Protein AF-A0A7S1A946-F1 (afdb_monomer_lite)

pLDDT: mean 77.9, std 18.44, range [38.31, 98.38]

Sequence (250 aa):
MAAFKDDDAMAWCKDDGEEKKKWDDEQMVKGEVVTRRHRTLTKEESQKVKDEFVSVEWDEVFPKKPKERLRWLDKALRAAKDGRVKVRPVFDIIAHRKFLDGLKGSTASDILNLIRGNLELFTARQQKQLTSDNFELYRKYAPINVLDSDEDEASAPPLPPPPKVIIEPKGPKKRRVDGENRNDVDSGDSDEDMESKRARLLAKGVERRIDPTDGQAYTLEEFIKEYGGNEQSIPTEWERAQHTAFIFKT

Structure (mmCIF, N/CA/C/O backbone):
data_AF-A0A7S1A946-F1
#
_entry.id   AF-A0A7S1A946-F1
#
loop_
_atom_site.group_PDB
_atom_site.id
_atom_site.type_symbol
_atom_site.label_atom_id
_atom_site.label_alt_id
_atom_site.label_comp_id
_atom_site.label_asym_id
_atom_site.label_entity_id
_atom_site.label_seq_id
_atom_site.pdbx_PDB_ins_code
_atom_site.Cartn_x
_atom_site.Cartn_y
_atom_site.Cartn_z
_atom_site.occupancy
_atom_site.B_iso_or_equiv
_atom_site.auth_seq_id
_atom_site.auth_comp_id
_atom_site.auth_asym_id
_atom_site.auth_atom_id
_atom_site.pdbx_PDB_model_num
ATOM 1 N N . MET A 1 1 ? 6.756 -21.506 51.219 1.00 49.62 1 MET A N 1
ATOM 2 C CA . MET A 1 1 ? 5.902 -22.685 50.960 1.00 49.62 1 MET A CA 1
ATOM 3 C C . MET A 1 1 ? 4.512 -22.373 51.484 1.00 49.62 1 MET A C 1
ATOM 5 O O . MET A 1 1 ? 4.281 -22.522 52.673 1.00 49.62 1 MET A O 1
ATOM 9 N N . ALA A 1 2 ? 3.627 -21.857 50.634 1.00 51.56 2 ALA A N 1
ATOM 10 C CA . ALA A 1 2 ? 2.220 -21.661 50.969 1.00 51.56 2 ALA A CA 1
ATOM 11 C C . ALA A 1 2 ? 1.408 -22.417 49.916 1.00 51.56 2 ALA A C 1
ATOM 13 O O . ALA A 1 2 ? 1.525 -22.136 48.725 1.00 51.56 2 ALA A O 1
ATOM 14 N N . ALA A 1 3 ? 0.702 -23.447 50.373 1.00 66.31 3 ALA A N 1
ATOM 15 C CA . ALA A 1 3 ? -0.145 -24.309 49.572 1.00 66.31 3 ALA A CA 1
ATOM 16 C C . ALA A 1 3 ? -1.517 -23.645 49.424 1.00 66.31 3 ALA A C 1
ATOM 18 O O . ALA A 1 3 ? -2.204 -23.453 50.423 1.00 66.31 3 ALA A O 1
ATOM 19 N N . PHE A 1 4 ? -1.896 -23.303 48.193 1.00 60.53 4 PHE A N 1
ATOM 20 C CA . PHE A 1 4 ? -3.275 -22.972 47.848 1.00 60.53 4 PHE A CA 1
ATOM 21 C C . PHE A 1 4 ? -3.909 -24.231 47.257 1.00 60.53 4 PHE A C 1
ATOM 23 O O . PHE A 1 4 ? -3.548 -24.672 46.166 1.00 60.53 4 PHE A O 1
ATOM 30 N N . LYS A 1 5 ? -4.756 -24.854 48.075 1.00 67.69 5 LYS A N 1
ATOM 31 C CA . LYS A 1 5 ? -5.754 -25.849 47.686 1.00 67.69 5 LYS A CA 1
ATOM 32 C C . LYS A 1 5 ? -7.060 -25.118 47.353 1.00 67.69 5 LYS A C 1
ATOM 34 O O . LYS A 1 5 ? -7.147 -23.916 47.587 1.00 67.69 5 LYS A O 1
ATOM 39 N N . ASP A 1 6 ? -8.019 -25.899 46.872 1.00 57.06 6 ASP A N 1
ATOM 40 C CA . ASP A 1 6 ? -9.434 -25.600 46.628 1.00 57.06 6 ASP A CA 1
ATOM 41 C C . ASP A 1 6 ? -9.704 -25.382 45.130 1.00 57.06 6 ASP A C 1
ATOM 43 O O . ASP A 1 6 ? -9.421 -24.331 44.560 1.00 57.06 6 ASP A O 1
ATOM 47 N N . ASP A 1 7 ? -9.984 -26.449 44.372 1.00 59.00 7 ASP A N 1
ATOM 48 C CA . ASP A 1 7 ? -11.203 -27.286 44.415 1.00 59.00 7 ASP A CA 1
ATOM 49 C C . ASP A 1 7 ? -12.467 -26.439 44.259 1.00 59.00 7 ASP A C 1
ATOM 51 O O . ASP A 1 7 ? -13.213 -26.223 45.206 1.00 59.00 7 ASP A O 1
ATOM 55 N N . ASP A 1 8 ? -12.731 -25.990 43.031 1.00 60.75 8 ASP A N 1
ATOM 56 C CA . ASP A 1 8 ? -14.085 -25.607 42.636 1.00 60.75 8 ASP A CA 1
ATOM 57 C C . ASP A 1 8 ? -14.390 -26.180 41.247 1.00 60.75 8 ASP A C 1
ATOM 59 O O . ASP A 1 8 ? -14.401 -25.519 40.205 1.00 60.75 8 ASP A O 1
ATOM 63 N N . ALA A 1 9 ? -14.546 -27.505 41.247 1.00 56.62 9 ALA A N 1
ATOM 64 C CA . ALA A 1 9 ? -15.126 -28.270 40.161 1.00 56.62 9 ALA A CA 1
ATOM 65 C C . ALA A 1 9 ? -16.624 -27.940 40.081 1.00 56.62 9 ALA A C 1
ATOM 67 O O . ALA A 1 9 ? -17.474 -28.677 40.581 1.00 56.62 9 ALA A O 1
ATOM 68 N N . MET A 1 10 ? -16.941 -26.818 39.434 1.00 60.81 10 MET A N 1
ATOM 69 C CA . MET A 1 10 ? -18.300 -26.477 39.025 1.00 60.81 10 MET A CA 1
ATOM 70 C C . MET A 1 10 ? -18.781 -27.474 37.969 1.00 60.81 10 MET A C 1
ATOM 72 O O . MET A 1 10 ? -18.636 -27.293 36.760 1.00 60.81 10 MET A O 1
ATOM 76 N N . ALA A 1 11 ? -19.373 -28.547 38.480 1.00 60.66 11 ALA A N 1
ATOM 77 C CA . ALA A 1 11 ? -20.308 -29.413 37.799 1.00 60.66 11 ALA A CA 1
ATOM 78 C C . ALA A 1 11 ? -21.469 -28.571 37.250 1.00 60.66 11 ALA A C 1
ATOM 80 O O . ALA A 1 11 ? -22.416 -28.260 37.969 1.00 60.66 11 ALA A O 1
ATOM 81 N N . TRP A 1 12 ? -21.398 -28.201 35.975 1.00 56.78 12 TRP A N 1
ATOM 82 C CA . TRP A 1 12 ? -22.539 -27.655 35.254 1.00 56.78 12 TRP A CA 1
ATOM 83 C C . TRP A 1 12 ? -23.059 -28.677 34.251 1.00 56.78 12 TRP A C 1
ATOM 85 O O . TRP A 1 12 ? -22.408 -29.018 33.268 1.00 56.78 12 TRP A O 1
ATOM 95 N N . CYS A 1 13 ? -24.279 -29.111 34.566 1.00 49.53 13 CYS A N 1
ATOM 96 C CA . CYS A 1 13 ? -25.295 -29.620 33.657 1.00 49.53 13 CYS A CA 1
ATOM 97 C C . CYS A 1 13 ? -25.089 -31.043 33.133 1.00 49.53 13 CYS A C 1
ATOM 99 O O . CYS A 1 13 ? -24.748 -31.299 31.980 1.00 49.53 13 CYS A O 1
ATOM 101 N N . LYS A 1 14 ? -25.438 -31.970 34.031 1.00 50.25 14 LYS A N 1
ATOM 102 C CA . LYS A 1 14 ?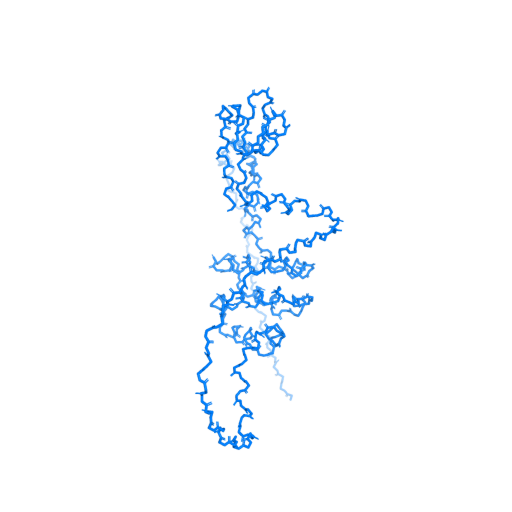 -26.176 -33.186 33.686 1.00 50.25 14 LYS A CA 1
ATOM 103 C C . LYS A 1 14 ? -27.367 -32.827 32.791 1.00 50.25 14 LYS A C 1
ATOM 105 O O . LYS A 1 14 ? -28.195 -32.016 33.181 1.00 50.25 14 LYS A O 1
ATOM 110 N N . ASP A 1 15 ? -27.358 -33.391 31.592 1.00 57.50 15 ASP A N 1
ATOM 111 C CA . ASP A 1 15 ? -28.367 -34.344 31.125 1.00 57.50 15 ASP A CA 1
ATOM 112 C C . ASP A 1 15 ? -29.798 -34.100 31.637 1.00 57.50 15 ASP A C 1
ATOM 114 O O . ASP A 1 15 ? -30.214 -34.677 32.640 1.00 57.50 15 ASP A O 1
ATOM 118 N N . ASP A 1 16 ? -30.538 -33.259 30.914 1.00 47.81 16 ASP A N 1
ATOM 119 C CA . ASP A 1 16 ? -31.987 -33.145 31.027 1.00 47.81 16 ASP A CA 1
ATOM 120 C C . ASP A 1 16 ? -32.618 -33.423 29.658 1.00 47.81 16 ASP A C 1
ATOM 122 O O . ASP A 1 16 ? -32.574 -32.606 28.739 1.00 47.81 16 ASP A O 1
ATOM 126 N N . GLY A 1 17 ? -33.255 -34.588 29.573 1.00 49.00 17 GLY A N 1
ATOM 127 C CA . GLY A 1 17 ? -34.562 -34.697 28.941 1.00 49.00 17 GLY A CA 1
ATOM 128 C C . GLY A 1 17 ? -34.571 -34.901 27.434 1.00 49.00 17 GLY A C 1
ATOM 129 O O . GLY A 1 17 ? -34.706 -33.963 26.651 1.00 49.00 17 GLY A O 1
ATOM 130 N N . GLU A 1 18 ? -34.614 -36.176 27.049 1.00 53.31 18 GLU A N 1
ATOM 131 C CA . GLU A 1 18 ? -35.336 -36.644 25.869 1.00 53.31 18 GLU A CA 1
ATOM 132 C C . GLU A 1 18 ? -36.798 -36.141 25.870 1.00 53.31 18 GLU A C 1
ATOM 134 O O . GLU A 1 18 ? -37.731 -36.879 26.167 1.00 53.31 18 GLU A O 1
ATOM 139 N N . GLU A 1 19 ? -37.039 -34.901 25.457 1.00 52.94 19 GLU A N 1
ATOM 140 C CA . GLU A 1 19 ? -38.313 -34.520 24.851 1.00 52.94 19 GLU A CA 1
ATOM 141 C C . GLU A 1 19 ? -38.131 -34.558 23.339 1.00 52.94 19 GLU A C 1
ATOM 143 O O . GLU A 1 19 ? -37.864 -33.561 22.665 1.00 52.94 19 GLU A O 1
ATOM 148 N N . LYS A 1 20 ? -38.284 -35.773 22.795 1.00 54.62 20 LYS A N 1
ATOM 149 C CA . LYS A 1 20 ? -38.570 -36.014 21.378 1.00 54.62 20 LYS A CA 1
ATOM 150 C C . LYS A 1 20 ? -39.890 -35.321 21.044 1.00 54.62 20 LYS A C 1
ATOM 152 O O . LYS A 1 20 ? -40.960 -35.928 21.044 1.00 54.62 20 LYS A O 1
ATOM 157 N N . LYS A 1 21 ? -39.795 -34.018 20.778 1.00 54.12 21 LYS A N 1
ATOM 158 C CA . LYS A 1 21 ? -40.838 -33.183 20.199 1.00 54.12 21 LYS A CA 1
ATOM 159 C C . LYS A 1 21 ? -41.225 -33.778 18.848 1.00 54.12 21 LYS A C 1
ATOM 161 O O . LYS A 1 21 ? -40.603 -33.531 17.821 1.00 54.12 21 LYS A O 1
ATOM 166 N N . LYS A 1 22 ? -42.286 -34.574 18.897 1.00 50.25 22 LYS A N 1
ATOM 167 C CA . LYS A 1 22 ? -43.159 -34.984 17.802 1.00 50.25 22 LYS A CA 1
ATOM 168 C C . LYS A 1 22 ? -43.857 -33.730 17.256 1.00 50.25 22 LYS A C 1
ATOM 170 O O . LYS A 1 22 ? -45.019 -33.497 17.553 1.00 50.25 22 LYS A O 1
ATOM 175 N N . TRP A 1 23 ? -43.103 -32.862 16.587 1.00 49.09 23 TRP A N 1
ATOM 176 C CA . TRP A 1 23 ? -43.638 -31.705 15.873 1.00 49.09 23 TRP A CA 1
ATOM 177 C C . TRP A 1 23 ? -43.826 -32.126 14.424 1.00 49.09 23 TRP A C 1
ATOM 179 O O . TRP A 1 23 ? -42.893 -32.115 13.631 1.00 49.09 23 TRP A O 1
ATOM 189 N N . ASP A 1 24 ? -45.048 -32.574 14.159 1.00 52.50 24 ASP A N 1
ATOM 190 C CA . ASP A 1 24 ? -45.811 -32.171 12.985 1.00 52.50 24 ASP A CA 1
ATOM 191 C C . ASP A 1 24 ? -45.133 -32.348 11.620 1.00 52.50 24 ASP A C 1
ATOM 193 O O . ASP A 1 24 ? -44.760 -31.395 10.936 1.00 52.50 24 ASP A O 1
ATOM 197 N N . ASP A 1 25 ? -45.176 -33.598 11.156 1.00 53.78 25 ASP A N 1
ATOM 198 C CA . ASP A 1 25 ? -45.193 -33.975 9.734 1.00 53.78 25 ASP A CA 1
ATOM 199 C C . ASP A 1 25 ? -46.365 -33.331 8.939 1.00 53.78 25 ASP A C 1
ATOM 201 O O . ASP A 1 25 ? -46.464 -33.497 7.725 1.00 53.78 25 ASP A O 1
ATOM 205 N N . GLU A 1 26 ? -47.257 -32.558 9.575 1.00 55.00 26 GLU A N 1
ATOM 206 C CA . GLU A 1 26 ? -48.427 -31.923 8.941 1.00 55.00 26 GLU A CA 1
ATOM 207 C C . GLU A 1 26 ? -48.177 -30.515 8.366 1.00 55.00 26 GLU A C 1
ATOM 209 O O . GLU A 1 26 ? -49.039 -29.977 7.671 1.00 55.00 26 GLU A O 1
ATOM 214 N N . GLN A 1 27 ? -46.982 -29.935 8.546 1.00 57.38 27 GLN A N 1
ATOM 215 C CA . GLN A 1 27 ? -46.542 -28.737 7.806 1.00 57.38 27 GLN A CA 1
ATOM 216 C C . GLN A 1 27 ? -45.497 -29.041 6.725 1.00 57.38 27 GLN A C 1
ATOM 218 O O . GLN A 1 27 ? -44.676 -28.194 6.364 1.00 57.38 27 GLN A O 1
ATOM 223 N N . MET A 1 28 ? -45.545 -30.236 6.135 1.00 54.00 28 MET A N 1
ATOM 224 C CA . MET A 1 28 ? -44.775 -30.545 4.934 1.00 54.00 28 MET A CA 1
ATOM 225 C C . MET A 1 28 ? -45.405 -29.830 3.722 1.00 54.00 28 MET A C 1
ATOM 227 O O . MET A 1 28 ? -46.122 -30.415 2.910 1.00 54.00 28 MET A O 1
ATOM 231 N N . VAL A 1 29 ? -45.171 -28.518 3.609 1.00 65.62 29 VAL A N 1
ATOM 232 C CA . VAL A 1 29 ? -45.459 -27.755 2.388 1.00 65.62 29 VAL A CA 1
ATOM 233 C C . VAL A 1 29 ? -44.738 -28.483 1.259 1.00 65.62 29 VAL A C 1
ATOM 235 O O . VAL A 1 29 ? -43.525 -28.671 1.345 1.00 65.62 29 VAL A O 1
ATOM 238 N N . LYS A 1 30 ? -45.470 -28.931 0.226 1.00 62.00 30 LYS A N 1
ATOM 239 C CA . LYS A 1 30 ? -44.883 -29.501 -0.996 1.00 62.00 30 LYS A CA 1
ATOM 240 C C . LYS A 1 30 ? -43.850 -28.507 -1.511 1.00 62.00 30 LYS A C 1
ATOM 242 O O . LYS A 1 30 ? -44.212 -27.508 -2.125 1.00 62.00 30 LYS A O 1
ATOM 247 N N . GLY A 1 31 ? -42.584 -28.759 -1.191 1.00 66.25 31 GLY A N 1
ATOM 248 C CA . GLY A 1 31 ? -41.480 -27.917 -1.598 1.00 66.25 31 GLY A CA 1
ATOM 249 C C . GLY A 1 31 ? -41.428 -27.961 -3.109 1.00 66.25 31 GLY A C 1
ATOM 250 O O . GLY A 1 31 ? -41.004 -28.962 -3.685 1.00 66.25 31 GLY A O 1
ATOM 251 N N . GLU A 1 32 ? -41.906 -26.902 -3.754 1.00 67.38 32 GLU A N 1
ATOM 252 C CA . GLU A 1 32 ? -41.607 -26.674 -5.153 1.00 67.38 32 GLU A CA 1
ATOM 253 C C . GLU A 1 32 ? -40.081 -26.662 -5.234 1.00 67.38 32 GLU A C 1
ATOM 255 O O . GLU A 1 32 ? -39.415 -25.859 -4.573 1.00 67.38 32 GLU A O 1
ATOM 260 N N . VAL A 1 33 ? -39.516 -27.644 -5.940 1.00 65.06 33 VAL A N 1
ATOM 261 C CA . VAL A 1 33 ? -38.076 -27.742 -6.162 1.00 65.06 33 VAL A CA 1
ATOM 262 C C . VAL A 1 33 ? -37.720 -26.584 -7.080 1.00 65.06 33 VAL A C 1
ATOM 264 O O . VAL A 1 33 ? -37.607 -26.728 -8.295 1.00 65.06 33 VAL A O 1
ATOM 267 N N . VAL A 1 34 ? -37.582 -25.395 -6.495 1.00 59.12 34 VAL A N 1
ATOM 268 C CA . VAL A 1 34 ? -36.997 -24.248 -7.162 1.00 59.12 34 VAL A CA 1
ATOM 269 C C . VAL A 1 34 ? -35.541 -24.630 -7.320 1.00 59.12 34 VAL A C 1
ATOM 271 O O . VAL A 1 34 ? -34.735 -24.477 -6.400 1.00 59.12 34 VAL A O 1
ATOM 274 N N . THR A 1 35 ? -35.210 -25.207 -8.478 1.00 62.47 35 THR A N 1
ATOM 275 C CA . THR A 1 35 ? -33.831 -25.366 -8.923 1.00 62.47 35 THR A CA 1
ATOM 276 C C . THR A 1 35 ? -33.188 -24.005 -8.754 1.00 62.47 35 THR A C 1
ATOM 278 O O . THR A 1 35 ? -33.475 -23.082 -9.522 1.00 62.47 35 THR A O 1
ATOM 281 N N . ARG A 1 36 ? -32.382 -23.854 -7.697 1.00 66.69 36 ARG A N 1
ATOM 282 C CA . ARG A 1 36 ? -31.589 -22.657 -7.463 1.00 66.69 36 ARG A CA 1
ATOM 283 C C . ARG A 1 36 ? -30.634 -22.603 -8.637 1.00 66.69 36 ARG A C 1
ATOM 285 O O . ARG A 1 36 ? -29.595 -23.257 -8.618 1.00 66.69 36 ARG A O 1
ATOM 292 N N . ARG A 1 37 ? -31.027 -21.898 -9.700 1.00 71.69 37 ARG A N 1
ATOM 293 C CA . ARG A 1 37 ? -30.124 -21.564 -10.793 1.00 71.69 37 ARG A CA 1
ATOM 294 C C . ARG A 1 37 ? -28.983 -20.833 -10.116 1.00 71.69 37 ARG A C 1
ATOM 296 O O . ARG A 1 37 ? -29.172 -19.729 -9.611 1.00 71.69 37 ARG A O 1
ATOM 303 N N . HIS A 1 38 ? -27.850 -21.515 -9.999 1.00 70.88 38 HIS A N 1
ATOM 304 C CA . HIS A 1 38 ? -26.648 -20.947 -9.431 1.00 70.88 38 HIS A CA 1
ATOM 305 C C . HIS A 1 38 ? -26.341 -19.733 -10.299 1.00 70.88 38 HIS A C 1
ATOM 307 O O . HIS A 1 38 ? -26.020 -19.892 -11.477 1.00 70.88 38 HIS A O 1
ATOM 313 N N . ARG A 1 39 ? -26.568 -18.522 -9.775 1.00 82.50 39 ARG A N 1
ATOM 314 C CA . ARG A 1 39 ? -26.284 -17.301 -10.523 1.00 82.50 39 ARG A CA 1
ATOM 315 C C . ARG A 1 39 ? -24.798 -17.361 -10.836 1.00 82.50 39 ARG A C 1
ATOM 317 O O . ARG A 1 39 ? -23.970 -17.329 -9.928 1.00 82.50 39 ARG A O 1
ATOM 324 N N . THR A 1 40 ? -24.466 -17.537 -12.108 1.00 83.06 40 THR A N 1
ATOM 325 C CA . THR A 1 40 ? -23.096 -17.406 -12.577 1.00 83.06 40 THR A CA 1
ATOM 326 C C . THR A 1 40 ? -22.739 -15.948 -12.372 1.00 83.06 40 THR A C 1
ATOM 328 O O . THR A 1 40 ? -23.207 -15.088 -13.119 1.00 83.06 40 THR A O 1
ATOM 331 N N . LEU A 1 41 ? -21.999 -15.670 -11.298 1.00 82.06 41 LEU A N 1
ATOM 332 C CA . LEU A 1 41 ? -21.397 -14.363 -11.085 1.00 82.06 41 LEU A CA 1
ATOM 333 C C . LEU A 1 41 ? -20.599 -14.037 -12.340 1.00 82.06 41 LEU A C 1
ATOM 335 O O . LEU A 1 41 ? -19.839 -14.876 -12.839 1.00 82.06 41 LEU A O 1
ATOM 339 N N . THR A 1 42 ? -20.802 -12.843 -12.881 1.00 87.88 42 THR A N 1
ATOM 340 C CA . THR A 1 42 ? -20.019 -12.417 -14.037 1.00 87.88 42 THR A CA 1
ATOM 341 C C . THR A 1 42 ? -18.541 -12.355 -13.639 1.00 87.88 42 THR A C 1
ATOM 343 O O . THR A 1 42 ? -18.181 -12.240 -12.459 1.00 87.88 42 THR A O 1
ATOM 346 N N . LYS A 1 43 ? -17.644 -12.466 -14.625 1.00 88.94 43 LYS A N 1
ATOM 347 C CA . LYS A 1 43 ? -16.193 -12.395 -14.387 1.00 88.94 43 LYS A CA 1
ATOM 348 C C . LYS A 1 43 ? -15.810 -11.106 -13.644 1.00 88.94 43 LYS A C 1
ATOM 350 O O . LYS A 1 43 ? -14.942 -11.140 -12.779 1.00 88.94 43 LYS A O 1
ATOM 355 N N . GLU A 1 44 ? -16.508 -10.009 -13.932 1.00 84.94 44 GLU A N 1
ATOM 356 C CA . GLU A 1 44 ? -16.343 -8.705 -13.282 1.00 84.94 44 GLU A CA 1
ATOM 357 C C . GLU A 1 44 ? -16.777 -8.712 -11.814 1.00 84.94 44 GLU A C 1
ATOM 359 O O . GLU A 1 44 ? -16.020 -8.269 -10.953 1.00 84.94 44 GLU A O 1
ATOM 364 N N . GLU A 1 45 ? -17.951 -9.273 -11.499 1.00 82.81 45 GLU A N 1
ATOM 365 C CA . GLU A 1 45 ? -18.418 -9.416 -10.113 1.00 82.81 45 GLU A CA 1
ATOM 366 C C . GLU A 1 45 ? -17.442 -10.279 -9.300 1.00 82.81 45 GLU A C 1
ATOM 368 O O . GLU A 1 45 ? -17.090 -9.940 -8.173 1.00 82.81 45 GLU A O 1
ATOM 373 N N . SER A 1 46 ? -16.932 -11.358 -9.897 1.00 79.69 46 SER A N 1
ATOM 374 C CA . SER A 1 46 ? -15.953 -12.240 -9.251 1.00 79.69 46 SER A CA 1
ATOM 375 C C . SER A 1 46 ? -14.613 -11.542 -9.004 1.00 79.69 46 SER A C 1
ATOM 377 O O . SER A 1 46 ? -13.985 -11.758 -7.968 1.00 79.69 46 SER A O 1
ATOM 379 N N . GLN A 1 47 ? -14.166 -10.700 -9.940 1.00 80.19 47 GLN A N 1
ATOM 380 C CA . GLN A 1 47 ? -12.957 -9.892 -9.783 1.00 80.19 47 GLN A CA 1
ATOM 381 C C . GLN A 1 47 ? -13.137 -8.870 -8.658 1.00 80.19 47 GLN A C 1
ATOM 383 O O . GLN A 1 47 ? -12.270 -8.749 -7.801 1.00 80.19 47 GLN A O 1
ATOM 388 N N . LYS A 1 48 ? -14.300 -8.213 -8.603 1.00 81.56 48 LYS A N 1
ATOM 389 C CA . LYS A 1 48 ? -14.630 -7.241 -7.563 1.00 81.56 48 LYS A CA 1
ATOM 390 C C . LYS A 1 48 ? -14.667 -7.880 -6.177 1.00 81.56 48 LYS A C 1
ATOM 392 O O . LYS A 1 48 ? -14.047 -7.361 -5.262 1.00 81.56 48 LYS A O 1
ATOM 397 N N . VAL A 1 49 ? -15.291 -9.050 -6.028 1.00 78.50 49 VAL A N 1
ATOM 398 C CA . VAL A 1 49 ? -15.282 -9.796 -4.755 1.00 78.50 49 VAL A CA 1
ATOM 399 C C . VAL A 1 49 ? -13.854 -10.166 -4.334 1.00 78.50 49 VAL A 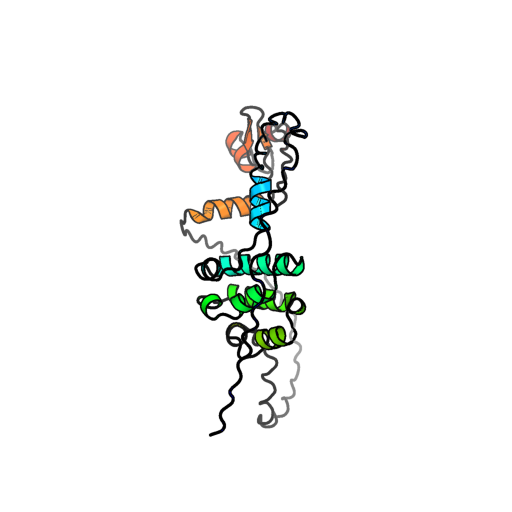C 1
ATOM 401 O O . VAL A 1 49 ? -13.517 -10.065 -3.157 1.00 78.50 49 VAL A O 1
ATOM 404 N N . LYS A 1 50 ? -12.983 -10.538 -5.281 1.00 77.75 50 LYS A N 1
ATOM 405 C CA . LYS A 1 50 ? -11.560 -10.803 -4.999 1.00 77.75 50 LYS A CA 1
ATOM 406 C C . LYS A 1 50 ? -10.781 -9.541 -4.637 1.00 77.75 50 LYS A C 1
ATOM 408 O O . LYS A 1 50 ? -9.891 -9.605 -3.798 1.00 77.75 50 LYS A O 1
ATOM 413 N N . ASP A 1 51 ? -11.098 -8.411 -5.258 1.00 74.75 51 ASP A N 1
ATOM 414 C CA . ASP A 1 51 ? -10.497 -7.123 -4.916 1.00 74.75 51 ASP A CA 1
ATOM 415 C C . ASP A 1 51 ? -10.978 -6.606 -3.557 1.00 74.75 51 ASP A C 1
ATOM 417 O O . ASP A 1 51 ? -10.228 -5.913 -2.869 1.00 74.75 51 ASP A O 1
ATOM 421 N N . GLU A 1 52 ? -12.187 -6.988 -3.147 1.00 79.38 52 GLU A N 1
ATOM 422 C CA . GLU A 1 52 ? -12.752 -6.677 -1.837 1.00 79.38 52 GLU A CA 1
ATOM 423 C C . GLU A 1 52 ? -12.215 -7.590 -0.722 1.00 79.38 52 GLU A C 1
ATOM 425 O O . GLU A 1 52 ? -12.132 -7.156 0.429 1.00 79.38 52 GLU A O 1
ATOM 430 N N . PHE A 1 53 ? -11.819 -8.828 -1.038 1.00 89.25 53 PHE A N 1
ATOM 431 C CA . PHE A 1 53 ? -11.280 -9.767 -0.056 1.00 89.25 53 PHE A CA 1
ATOM 432 C C . PHE A 1 53 ? -9.754 -9.668 0.041 1.00 89.25 53 PHE A C 1
ATOM 434 O O . PHE A 1 53 ? -9.003 -10.303 -0.702 1.00 89.25 53 PHE A O 1
ATOM 441 N N . VAL A 1 54 ? -9.277 -8.873 0.997 1.00 95.44 54 VAL A N 1
ATOM 442 C CA . VAL A 1 54 ? -7.849 -8.803 1.316 1.00 95.44 54 VAL A CA 1
ATOM 443 C C . VAL A 1 54 ? -7.508 -9.884 2.330 1.00 95.44 54 VAL A C 1
ATOM 445 O O . VAL A 1 54 ? -7.932 -9.821 3.482 1.00 95.44 54 VAL A O 1
ATOM 448 N N . SER A 1 55 ? -6.712 -10.862 1.905 1.00 95.31 55 SER A N 1
ATOM 449 C CA . SER A 1 55 ? -6.172 -11.870 2.814 1.00 95.31 55 SER A CA 1
ATOM 450 C C . SER A 1 55 ? -5.229 -11.244 3.838 1.00 95.31 55 SER A C 1
ATOM 452 O O . SER A 1 55 ? -4.383 -10.414 3.489 1.00 95.31 55 SER A O 1
ATOM 454 N N . VAL A 1 56 ? -5.382 -11.650 5.097 1.00 96.69 56 VAL A N 1
ATOM 455 C CA . VAL A 1 56 ? -4.609 -11.149 6.244 1.00 96.69 56 VAL A CA 1
ATOM 456 C C . VAL A 1 56 ? -3.811 -12.270 6.916 1.00 96.69 56 VAL A C 1
ATOM 458 O O . VAL A 1 56 ? -3.358 -12.131 8.049 1.00 96.69 56 VAL A O 1
ATOM 461 N N . GLU A 1 57 ? -3.626 -13.380 6.204 1.00 97.19 57 GLU A N 1
ATOM 462 C CA . GLU A 1 57 ? -2.815 -14.509 6.647 1.00 97.19 57 GLU A CA 1
ATOM 463 C C . GLU A 1 57 ? -1.347 -14.297 6.266 1.00 97.19 57 GLU A C 1
ATOM 465 O O . GLU A 1 57 ? -1.010 -13.894 5.148 1.00 97.19 57 GLU A O 1
ATOM 470 N N . TRP A 1 58 ? -0.444 -14.573 7.205 1.00 96.81 58 TRP A N 1
ATOM 471 C CA . TRP A 1 58 ? 0.991 -14.315 7.042 1.00 96.81 58 TRP A CA 1
ATOM 472 C C . TRP A 1 58 ? 1.608 -15.131 5.901 1.00 96.81 58 TRP A C 1
ATOM 474 O O . TRP A 1 58 ? 2.455 -14.621 5.159 1.00 96.81 58 TRP A O 1
ATOM 484 N N . ASP A 1 59 ? 1.137 -16.367 5.734 1.00 97.12 59 ASP A N 1
ATOM 485 C CA . ASP A 1 59 ? 1.616 -17.310 4.722 1.00 97.12 59 ASP A CA 1
ATOM 486 C C . ASP A 1 59 ? 1.291 -16.863 3.297 1.00 97.12 59 ASP A C 1
ATOM 488 O O . ASP A 1 59 ? 2.012 -17.204 2.363 1.00 97.12 59 ASP A O 1
ATOM 492 N N . GLU A 1 60 ? 0.261 -16.038 3.116 1.00 96.81 60 GLU A N 1
ATOM 493 C CA . GLU A 1 60 ? -0.083 -15.512 1.799 1.00 96.81 60 GLU A CA 1
ATOM 494 C C . GLU A 1 60 ? 0.652 -14.213 1.474 1.00 96.81 60 GLU A C 1
ATOM 496 O O . GLU A 1 60 ? 0.880 -13.918 0.301 1.00 96.81 60 GLU A O 1
ATOM 501 N N . VAL A 1 61 ? 1.016 -13.413 2.482 1.00 97.50 61 VAL A N 1
ATOM 502 C CA . VAL A 1 61 ? 1.602 -12.079 2.276 1.00 97.50 61 VAL A CA 1
ATOM 503 C C . VAL A 1 61 ? 3.124 -12.127 2.172 1.00 97.50 61 VAL A C 1
ATOM 505 O O . VAL A 1 61 ? 3.701 -11.442 1.325 1.00 97.50 61 VAL A O 1
ATOM 508 N N . PHE A 1 62 ? 3.802 -12.925 3.000 1.00 97.00 62 PHE A N 1
ATOM 509 C CA . PHE A 1 62 ? 5.269 -12.931 3.043 1.00 97.00 62 PHE A CA 1
ATOM 510 C C . PHE A 1 62 ? 5.943 -13.491 1.782 1.00 97.00 62 PHE A C 1
ATOM 512 O O . PHE A 1 62 ? 6.940 -12.902 1.360 1.00 97.00 62 PHE A O 1
ATOM 519 N N . PRO A 1 63 ? 5.432 -14.539 1.112 1.00 97.56 63 PRO A N 1
ATOM 520 C CA . PRO A 1 63 ? 6.034 -15.022 -0.132 1.00 97.56 63 PRO A CA 1
ATOM 521 C C . PRO A 1 63 ? 5.900 -14.050 -1.314 1.00 97.56 63 PRO A C 1
ATOM 523 O O . PRO A 1 63 ? 6.585 -14.217 -2.322 1.00 97.56 63 PRO A O 1
ATOM 526 N N . LYS A 1 64 ? 5.038 -13.026 -1.215 1.00 97.69 64 LYS A N 1
ATOM 527 C CA . LYS A 1 64 ? 4.821 -12.058 -2.299 1.00 97.69 64 LYS A CA 1
ATOM 528 C C . LYS A 1 64 ? 6.061 -11.220 -2.566 1.00 97.69 64 LYS A C 1
ATOM 530 O O . LYS A 1 64 ? 6.819 -10.884 -1.652 1.00 97.69 64 LYS A O 1
ATOM 535 N N . LYS A 1 65 ? 6.218 -10.798 -3.822 1.00 97.56 65 LYS A N 1
ATOM 536 C CA . LYS A 1 65 ? 7.296 -9.885 -4.231 1.00 97.56 65 LYS A CA 1
ATOM 537 C C . LYS A 1 65 ? 7.142 -8.523 -3.530 1.00 97.56 65 LYS A C 1
ATOM 539 O O . LYS A 1 65 ? 6.011 -8.096 -3.295 1.00 97.56 65 LYS A O 1
ATOM 544 N N . PRO A 1 66 ? 8.226 -7.763 -3.279 1.00 97.75 66 PRO A N 1
ATOM 545 C CA . PRO A 1 66 ? 8.162 -6.429 -2.663 1.00 97.75 66 PRO A CA 1
ATOM 546 C C . PRO A 1 66 ? 7.094 -5.488 -3.251 1.00 97.75 66 PRO A C 1
ATOM 548 O O . PRO A 1 66 ? 6.320 -4.879 -2.516 1.00 97.75 66 PRO A O 1
ATOM 551 N N . LYS A 1 67 ? 6.989 -5.425 -4.586 1.00 97.25 67 LYS A N 1
ATOM 552 C CA . LYS A 1 67 ? 5.975 -4.610 -5.281 1.00 97.25 67 LYS A CA 1
ATOM 553 C C . LYS A 1 67 ? 4.544 -5.101 -5.038 1.00 97.25 67 LYS A C 1
ATOM 555 O O . LYS A 1 67 ? 3.617 -4.303 -4.939 1.00 97.25 67 LYS A O 1
ATOM 560 N N . GLU A 1 68 ? 4.349 -6.411 -4.935 1.00 97.44 68 GLU A N 1
ATOM 561 C CA . GLU A 1 68 ? 3.046 -7.005 -4.630 1.00 97.44 68 GLU A CA 1
ATOM 562 C C . GLU A 1 68 ? 2.659 -6.788 -3.166 1.00 97.44 68 GLU A C 1
ATOM 564 O O . GLU A 1 68 ? 1.484 -6.562 -2.889 1.00 97.44 68 GLU A O 1
ATOM 569 N N . ARG A 1 69 ? 3.630 -6.784 -2.242 1.00 97.88 69 ARG A N 1
ATOM 570 C CA . ARG A 1 69 ? 3.407 -6.413 -0.836 1.00 97.88 69 ARG A CA 1
ATOM 571 C C . ARG A 1 69 ? 2.958 -4.959 -0.699 1.00 97.88 69 ARG A C 1
ATOM 573 O O . ARG A 1 69 ? 2.034 -4.695 0.060 1.00 97.88 69 ARG A O 1
ATOM 580 N N . LEU A 1 70 ? 3.537 -4.035 -1.473 1.00 97.62 70 LEU A N 1
ATOM 581 C CA . LEU A 1 70 ? 3.070 -2.642 -1.541 1.00 97.62 70 LEU A CA 1
ATOM 582 C C . LEU A 1 70 ? 1.611 -2.557 -2.029 1.00 97.62 70 LEU A C 1
ATOM 584 O O . LEU A 1 70 ? 0.791 -1.895 -1.398 1.00 97.62 70 LEU A O 1
ATOM 588 N N . ARG A 1 71 ? 1.261 -3.265 -3.113 1.00 97.12 71 ARG A N 1
ATOM 589 C CA . ARG A 1 71 ? -0.129 -3.317 -3.612 1.00 97.12 71 ARG A CA 1
ATOM 590 C C . ARG A 1 71 ? -1.087 -3.942 -2.598 1.00 97.12 71 ARG A C 1
ATOM 592 O O . ARG A 1 71 ? -2.210 -3.472 -2.446 1.00 97.12 71 ARG A O 1
ATOM 599 N N . TRP A 1 72 ? -0.653 -5.003 -1.919 1.00 97.31 72 TRP A N 1
ATOM 600 C CA . TRP A 1 72 ? -1.416 -5.628 -0.842 1.00 97.31 72 TRP A CA 1
ATOM 601 C C . TRP A 1 72 ? -1.653 -4.643 0.305 1.00 97.31 72 TRP A C 1
ATOM 603 O O . TRP A 1 72 ? -2.781 -4.540 0.771 1.00 97.31 72 TRP A O 1
ATOM 613 N N . LEU A 1 73 ? -0.633 -3.879 0.703 1.00 97.94 73 LEU A N 1
ATOM 614 C CA . LEU A 1 73 ? -0.726 -2.901 1.783 1.00 97.94 73 LEU A CA 1
ATOM 615 C C . LEU A 1 73 ? -1.723 -1.776 1.466 1.00 97.94 73 LEU A C 1
ATOM 617 O O . LEU A 1 73 ? -2.542 -1.449 2.321 1.00 97.94 73 LEU A O 1
ATOM 621 N N . ASP A 1 74 ? -1.699 -1.224 0.247 1.00 97.69 74 ASP A N 1
ATOM 622 C CA . ASP A 1 74 ? -2.682 -0.217 -0.192 1.00 97.69 74 ASP A CA 1
ATOM 623 C C . ASP A 1 74 ? -4.115 -0.763 -0.096 1.00 97.69 74 ASP A C 1
ATOM 625 O O . ASP A 1 74 ? -4.987 -0.143 0.515 1.00 97.69 74 ASP A O 1
ATOM 629 N N . LYS A 1 75 ? -4.350 -1.978 -0.614 1.00 97.06 75 LYS A N 1
ATOM 630 C CA . LYS A 1 75 ? -5.657 -2.646 -0.516 1.00 97.06 75 LYS A CA 1
ATOM 631 C C . LYS A 1 75 ? -6.060 -2.912 0.938 1.00 97.06 75 LYS A C 1
ATOM 633 O O . LYS A 1 75 ? -7.200 -2.641 1.306 1.00 97.06 75 LYS A O 1
ATOM 638 N N . ALA A 1 76 ? -5.140 -3.406 1.767 1.00 97.50 76 ALA A N 1
ATOM 639 C CA . ALA A 1 76 ? -5.385 -3.718 3.173 1.00 97.50 76 ALA A CA 1
ATOM 640 C C . ALA A 1 76 ? -5.766 -2.470 3.978 1.00 97.50 76 ALA A C 1
ATOM 642 O O . ALA A 1 76 ? -6.704 -2.518 4.769 1.00 97.50 76 ALA A O 1
ATOM 643 N N . LEU A 1 77 ? -5.082 -1.344 3.755 1.00 97.75 77 LEU A N 1
ATOM 644 C CA . LEU A 1 77 ? -5.371 -0.088 4.447 1.00 97.75 77 LEU A CA 1
ATOM 645 C C . LEU A 1 77 ? -6.686 0.540 3.987 1.00 97.75 77 LEU A C 1
ATOM 647 O O . LEU A 1 77 ? -7.440 1.023 4.827 1.00 97.75 77 LEU A O 1
ATOM 651 N N . ARG A 1 78 ? -7.020 0.464 2.692 1.00 96.75 78 ARG A N 1
ATOM 652 C CA . ARG A 1 78 ? -8.348 0.867 2.197 1.00 96.75 78 ARG A CA 1
ATOM 653 C C . ARG A 1 78 ? -9.459 0.012 2.808 1.00 96.75 78 ARG A C 1
ATOM 655 O O . ARG A 1 78 ? -10.413 0.555 3.351 1.00 96.75 78 ARG A O 1
ATOM 662 N N . ALA A 1 79 ? -9.295 -1.311 2.815 1.00 96.25 79 ALA A N 1
ATOM 663 C CA . ALA A 1 79 ? -10.261 -2.225 3.423 1.00 96.25 79 ALA A CA 1
ATOM 664 C C . ALA A 1 79 ? -10.392 -2.021 4.945 1.00 96.25 79 ALA A C 1
ATOM 666 O O . ALA A 1 79 ? -11.480 -2.177 5.499 1.00 96.25 79 ALA A O 1
ATOM 667 N N . ALA A 1 80 ? -9.302 -1.652 5.624 1.00 97.00 80 ALA A N 1
ATOM 668 C CA . ALA A 1 80 ? -9.316 -1.301 7.040 1.00 97.00 80 ALA A CA 1
ATOM 669 C C . ALA A 1 80 ? -10.018 0.042 7.301 1.00 97.00 80 ALA A C 1
ATOM 671 O O . ALA A 1 80 ? -10.789 0.144 8.252 1.00 97.00 80 ALA A O 1
ATOM 672 N N . LYS A 1 81 ? -9.813 1.045 6.438 1.00 97.31 81 LYS A N 1
ATOM 673 C CA . LYS A 1 81 ? -10.521 2.334 6.488 1.00 97.31 81 LYS A CA 1
ATOM 674 C C . LYS A 1 81 ? -12.030 2.165 6.310 1.00 97.31 81 LYS A C 1
ATOM 676 O O . LYS A 1 81 ? -12.800 2.815 7.008 1.00 97.31 81 LYS A O 1
ATOM 681 N N . ASP A 1 82 ? -12.435 1.239 5.445 1.00 96.06 82 ASP A N 1
ATOM 682 C CA . ASP A 1 82 ? -13.838 0.866 5.236 1.00 96.06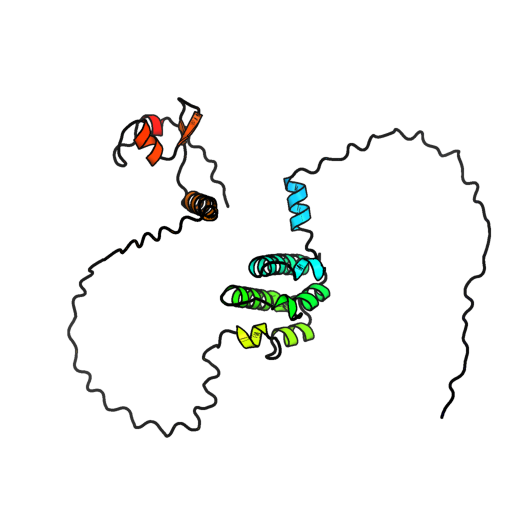 82 ASP A CA 1
ATOM 683 C C . ASP A 1 82 ? -14.404 -0.025 6.362 1.00 96.06 82 ASP A C 1
ATOM 685 O O . ASP A 1 82 ? -15.575 -0.402 6.326 1.00 96.06 82 ASP A O 1
ATOM 689 N N . GLY A 1 83 ? -13.587 -0.419 7.347 1.00 95.69 83 GLY A N 1
ATOM 690 C CA . GLY A 1 83 ? -13.992 -1.288 8.455 1.00 95.69 83 GLY A CA 1
ATOM 691 C C . GLY A 1 83 ? -14.223 -2.754 8.071 1.00 95.69 83 GLY A C 1
ATOM 692 O O . GLY A 1 83 ? -14.737 -3.524 8.881 1.00 95.69 83 GLY A O 1
ATOM 693 N N . ARG A 1 84 ? -13.838 -3.168 6.858 1.00 95.19 84 ARG A N 1
ATOM 694 C CA . ARG A 1 84 ? -13.995 -4.552 6.373 1.00 95.19 84 ARG A CA 1
ATOM 695 C C . ARG A 1 84 ? -12.939 -5.492 6.943 1.00 95.19 84 ARG A C 1
ATOM 697 O O . ARG A 1 84 ? -13.199 -6.676 7.135 1.00 95.19 84 ARG A O 1
ATOM 704 N N . VAL A 1 85 ? -11.745 -4.965 7.209 1.00 96.75 85 VAL A N 1
ATOM 705 C CA . VAL A 1 85 ? -10.611 -5.710 7.764 1.00 96.75 85 VAL A CA 1
ATOM 706 C C . VAL A 1 85 ? -10.221 -5.123 9.116 1.00 96.75 85 VAL A C 1
ATOM 708 O O . VAL A 1 85 ? -10.175 -3.909 9.301 1.00 96.75 85 VAL A O 1
ATOM 711 N N . LYS A 1 86 ? -9.906 -5.992 10.082 1.00 97.31 86 LYS A N 1
ATOM 712 C CA . LYS A 1 86 ? -9.402 -5.564 11.392 1.00 97.31 86 LYS A CA 1
ATOM 713 C C . LYS A 1 86 ? -7.998 -4.973 11.242 1.00 97.31 86 LYS A C 1
ATOM 715 O O . LYS A 1 86 ? -7.105 -5.612 10.693 1.00 97.31 86 LYS A O 1
ATOM 720 N N . VAL A 1 87 ? -7.772 -3.798 11.827 1.00 97.88 87 VAL A N 1
ATOM 721 C CA . VAL A 1 87 ? -6.470 -3.104 11.784 1.00 97.88 87 VAL A CA 1
ATOM 722 C C . VAL A 1 87 ? -5.359 -3.904 12.477 1.00 97.88 87 VAL A C 1
ATOM 724 O O . VAL A 1 87 ? -4.199 -3.840 12.080 1.00 97.88 87 VAL A O 1
ATOM 727 N N . ARG A 1 88 ? -5.695 -4.676 13.521 1.00 97.75 88 ARG A N 1
ATOM 728 C CA . ARG A 1 88 ? -4.713 -5.389 14.353 1.00 97.75 88 ARG A CA 1
ATOM 729 C C . ARG A 1 88 ? -3.862 -6.401 13.553 1.00 97.75 88 ARG A C 1
ATOM 731 O O . ARG A 1 88 ? -2.648 -6.229 13.564 1.00 97.75 88 ARG A O 1
ATOM 738 N N . PRO A 1 89 ? -4.441 -7.362 12.810 1.00 98.06 89 PRO A N 1
ATOM 739 C CA . PRO A 1 89 ? -3.664 -8.247 11.939 1.00 98.06 89 PRO A CA 1
ATOM 740 C C . PRO A 1 89 ? -2.846 -7.518 10.861 1.00 98.06 89 PRO A C 1
ATOM 742 O O . PRO A 1 89 ? -1.711 -7.900 10.590 1.00 98.06 89 PRO A O 1
ATOM 745 N N . VAL A 1 90 ? -3.382 -6.434 10.283 1.00 98.12 90 VAL A N 1
ATOM 746 C CA . VAL A 1 90 ? -2.659 -5.616 9.290 1.00 98.12 90 VAL A CA 1
ATOM 747 C C . VAL A 1 90 ? -1.401 -5.004 9.912 1.00 98.12 90 VAL A C 1
ATOM 749 O O . VAL A 1 90 ? -0.321 -5.085 9.331 1.00 98.12 90 VAL A O 1
ATOM 752 N N . PHE A 1 91 ? -1.517 -4.456 11.124 1.00 98.31 91 PHE A N 1
ATOM 753 C CA . PHE A 1 91 ? -0.377 -3.961 11.893 1.00 98.31 91 PHE A CA 1
ATOM 754 C C . PHE A 1 91 ? 0.650 -5.061 12.184 1.00 98.31 91 PHE A C 1
ATOM 756 O O . PHE A 1 91 ? 1.840 -4.844 11.967 1.00 98.31 91 PHE A O 1
ATOM 763 N N . ASP A 1 92 ? 0.199 -6.230 12.649 1.00 98.06 92 ASP A N 1
ATOM 764 C CA . ASP A 1 92 ? 1.089 -7.336 13.018 1.00 98.06 92 ASP A CA 1
ATOM 765 C C . ASP A 1 92 ? 1.905 -7.824 11.800 1.00 98.06 92 ASP A C 1
ATOM 767 O O . ASP A 1 92 ? 3.095 -8.105 11.935 1.00 98.06 92 ASP A O 1
ATOM 771 N N . ILE A 1 93 ? 1.316 -7.827 10.595 1.00 98.12 93 ILE A N 1
ATOM 772 C CA . ILE A 1 93 ? 2.022 -8.133 9.337 1.00 98.12 93 ILE A CA 1
ATOM 773 C C . ILE A 1 93 ? 3.067 -7.065 9.000 1.00 98.12 93 ILE A C 1
ATOM 775 O O . ILE A 1 93 ? 4.213 -7.407 8.716 1.00 98.12 93 ILE A O 1
ATOM 779 N N . ILE A 1 94 ? 2.693 -5.781 9.029 1.00 97.56 94 ILE A N 1
ATOM 780 C CA . ILE A 1 94 ? 3.589 -4.668 8.661 1.00 97.56 94 ILE A CA 1
ATOM 781 C C . ILE A 1 94 ? 4.779 -4.575 9.624 1.00 97.56 94 ILE A C 1
ATOM 783 O O . ILE A 1 94 ? 5.903 -4.299 9.204 1.00 97.56 94 ILE A O 1
ATOM 787 N N . ALA A 1 95 ? 4.538 -4.816 10.915 1.00 97.00 95 ALA A N 1
ATOM 788 C CA . ALA A 1 95 ? 5.563 -4.801 11.953 1.00 97.00 95 ALA A CA 1
ATOM 789 C C . ALA A 1 95 ? 6.512 -6.012 11.880 1.00 97.00 95 ALA A C 1
ATOM 791 O O . ALA A 1 95 ? 7.569 -6.008 12.513 1.00 97.00 95 ALA A O 1
ATOM 792 N N . HIS A 1 96 ? 6.155 -7.056 11.128 1.00 97.88 96 HIS A N 1
ATOM 793 C CA . HIS A 1 96 ? 6.922 -8.288 11.074 1.00 97.88 96 HIS A CA 1
ATOM 794 C C . HIS A 1 96 ? 8.171 -8.162 10.187 1.00 97.88 96 HIS A C 1
ATOM 796 O O . HIS A 1 96 ? 8.118 -7.711 9.043 1.00 97.88 96 HIS A O 1
ATOM 802 N N . ARG A 1 97 ? 9.314 -8.675 10.663 1.00 96.50 97 ARG A N 1
ATOM 803 C CA . ARG A 1 97 ? 10.607 -8.579 9.955 1.00 96.50 97 ARG A CA 1
ATOM 804 C C . ARG A 1 97 ? 10.592 -9.214 8.558 1.00 96.50 97 ARG A C 1
ATOM 806 O O . ARG A 1 97 ? 11.198 -8.674 7.641 1.00 96.50 97 ARG A O 1
ATOM 813 N N . LYS A 1 98 ? 9.856 -10.319 8.367 1.00 97.50 98 LYS A N 1
ATOM 814 C CA . LYS A 1 98 ? 9.708 -10.970 7.044 1.00 97.50 98 LYS A CA 1
ATOM 815 C C . LYS A 1 98 ? 8.975 -10.097 6.021 1.00 97.50 98 LYS A C 1
ATOM 817 O O . LYS A 1 98 ? 9.228 -10.237 4.831 1.00 97.50 98 LYS A O 1
ATOM 822 N N . PHE A 1 99 ? 8.093 -9.196 6.459 1.00 97.50 99 PHE A N 1
ATOM 823 C CA . PHE A 1 99 ? 7.426 -8.260 5.551 1.00 97.50 99 PHE A CA 1
ATOM 824 C C . PHE A 1 99 ? 8.417 -7.243 4.979 1.00 97.50 99 PHE A C 1
ATOM 826 O O . PHE A 1 99 ? 8.340 -6.890 3.800 1.00 97.50 99 PHE A O 1
ATOM 833 N N . LEU A 1 100 ? 9.377 -6.832 5.811 1.00 96.19 100 LEU A N 1
ATOM 834 C CA . LEU A 1 100 ? 10.426 -5.873 5.471 1.00 96.19 100 LEU A CA 1
ATOM 835 C C . LEU A 1 100 ? 11.578 -6.489 4.669 1.00 96.19 100 LEU A C 1
ATOM 837 O O . LEU A 1 100 ? 12.363 -5.764 4.057 1.00 96.19 100 LEU A O 1
ATOM 841 N N . ASP A 1 101 ? 11.681 -7.816 4.652 1.00 96.19 101 ASP A N 1
ATOM 842 C CA . ASP A 1 101 ? 12.755 -8.511 3.958 1.00 96.19 101 ASP A CA 1
ATOM 843 C C . ASP A 1 101 ? 12.683 -8.289 2.440 1.00 96.19 101 ASP A C 1
ATOM 845 O O . ASP A 1 101 ? 11.628 -8.425 1.817 1.00 96.19 101 ASP A O 1
ATOM 849 N N . GLY A 1 102 ? 13.810 -7.911 1.839 1.00 95.69 102 GLY A N 1
ATOM 850 C CA . GLY A 1 102 ? 13.896 -7.566 0.419 1.00 95.69 102 GLY A CA 1
ATOM 851 C C . GLY A 1 102 ? 13.315 -6.199 0.022 1.00 95.69 102 GLY A C 1
ATOM 852 O O . GLY A 1 102 ? 13.380 -5.854 -1.159 1.00 95.69 102 GLY A O 1
ATOM 853 N N . LEU A 1 103 ? 12.788 -5.393 0.956 1.00 96.12 103 LEU A N 1
ATOM 854 C CA . LEU A 1 103 ? 12.387 -4.012 0.658 1.00 96.12 103 LEU A CA 1
ATOM 855 C C . LEU A 1 103 ? 13.629 -3.123 0.518 1.00 96.12 103 LEU A C 1
ATOM 857 O O . LEU A 1 103 ? 14.426 -3.020 1.449 1.00 96.12 103 LEU A O 1
ATOM 861 N N . LYS A 1 104 ? 13.802 -2.485 -0.646 1.00 95.38 104 LYS A N 1
ATOM 862 C CA . LYS A 1 104 ? 14.892 -1.538 -0.931 1.00 95.38 104 LYS A CA 1
ATOM 863 C C . LYS A 1 104 ? 14.416 -0.410 -1.849 1.00 95.38 104 LYS A C 1
ATOM 865 O O . LYS A 1 104 ? 13.470 -0.590 -2.614 1.00 95.38 104 LYS A O 1
ATOM 870 N N . GLY A 1 105 ? 15.113 0.726 -1.803 1.00 93.75 105 GLY A N 1
ATOM 871 C CA . GLY A 1 105 ? 14.915 1.848 -2.724 1.00 93.75 105 GLY A CA 1
ATOM 872 C C . GLY A 1 105 ? 13.527 2.485 -2.630 1.00 93.75 105 GLY A C 1
ATOM 873 O O . GLY A 1 105 ? 12.954 2.578 -1.546 1.00 93.75 105 GLY A O 1
ATOM 874 N N . SER A 1 106 ? 12.985 2.896 -3.780 1.00 94.81 106 SER A N 1
ATOM 875 C CA . SER A 1 106 ? 11.707 3.614 -3.877 1.00 94.81 106 SER A CA 1
ATOM 876 C C . SER A 1 106 ? 10.533 2.848 -3.276 1.00 94.81 106 SER A C 1
ATOM 878 O O . SER A 1 106 ? 9.736 3.435 -2.561 1.00 94.81 106 SER A O 1
ATOM 880 N N . THR A 1 107 ? 10.463 1.526 -3.461 1.00 96.44 107 THR A N 1
ATOM 881 C CA . THR A 1 107 ? 9.355 0.717 -2.925 1.00 96.44 107 THR A CA 1
ATOM 882 C C . THR A 1 107 ? 9.276 0.777 -1.398 1.00 96.44 107 THR A C 1
ATOM 884 O O . THR A 1 107 ? 8.182 0.795 -0.842 1.00 96.44 107 THR A O 1
ATOM 887 N N . ALA A 1 108 ? 10.418 0.828 -0.705 1.00 96.44 108 ALA A N 1
ATOM 888 C CA . ALA A 1 108 ? 10.443 0.964 0.749 1.00 96.44 108 ALA A CA 1
ATOM 889 C C . ALA A 1 108 ? 9.957 2.355 1.193 1.00 96.44 108 ALA A C 1
ATOM 891 O O . ALA A 1 108 ? 9.169 2.459 2.134 1.00 96.44 108 ALA A O 1
ATOM 892 N N . SER A 1 109 ? 10.373 3.406 0.480 1.00 95.31 109 SER A N 1
ATOM 893 C CA . SER A 1 109 ? 9.897 4.776 0.698 1.00 95.31 109 SER A CA 1
ATOM 894 C C . SER A 1 109 ? 8.396 4.916 0.425 1.00 95.31 109 SER A C 1
ATOM 896 O O . SER A 1 109 ? 7.695 5.537 1.219 1.00 95.31 109 SER A O 1
ATOM 898 N N . ASP A 1 110 ? 7.882 4.286 -0.633 1.00 96.88 110 ASP A N 1
ATOM 899 C CA . ASP A 1 110 ? 6.454 4.274 -0.966 1.00 96.88 110 ASP A CA 1
ATOM 900 C C . ASP A 1 110 ? 5.637 3.601 0.141 1.00 96.88 110 ASP A C 1
ATOM 902 O O . ASP A 1 110 ? 4.647 4.164 0.601 1.00 96.88 110 ASP A O 1
ATOM 906 N N . ILE A 1 111 ? 6.086 2.438 0.633 1.00 97.38 111 ILE A N 1
ATOM 907 C CA . ILE A 1 111 ? 5.462 1.746 1.773 1.00 97.38 111 ILE A CA 1
ATOM 908 C C . ILE A 1 111 ? 5.446 2.655 3.008 1.00 97.38 111 ILE A C 1
ATOM 910 O O . ILE A 1 111 ? 4.415 2.771 3.670 1.00 97.38 111 ILE A O 1
ATOM 914 N N . LEU A 1 112 ? 6.561 3.327 3.311 1.00 96.19 112 LEU A N 1
ATOM 915 C CA . LEU A 1 112 ? 6.659 4.223 4.463 1.00 96.19 112 LEU A CA 1
ATOM 916 C C . LEU A 1 112 ? 5.708 5.423 4.339 1.00 96.19 112 LEU A C 1
ATOM 918 O O . LEU A 1 112 ? 5.016 5.759 5.299 1.00 96.19 112 LEU A O 1
ATOM 922 N N . ASN A 1 113 ? 5.642 6.046 3.162 1.00 96.31 113 ASN A N 1
ATOM 923 C CA . ASN A 1 113 ? 4.732 7.157 2.884 1.00 96.31 113 ASN A CA 1
ATOM 924 C C . ASN A 1 113 ? 3.266 6.725 3.003 1.00 96.31 113 ASN A C 1
ATOM 926 O O . ASN A 1 113 ? 2.448 7.454 3.563 1.00 96.31 113 ASN A O 1
ATOM 930 N N . LEU A 1 114 ? 2.947 5.515 2.542 1.00 97.50 114 LEU A N 1
ATOM 931 C CA . LEU A 1 114 ? 1.601 4.957 2.608 1.00 97.50 114 LEU A CA 1
ATOM 932 C C . LEU A 1 114 ? 1.185 4.663 4.060 1.00 97.50 114 LEU A C 1
ATOM 934 O O . LEU A 1 114 ? 0.063 4.989 4.450 1.00 97.50 114 LEU A O 1
ATOM 938 N N . ILE A 1 115 ? 2.100 4.145 4.889 1.00 97.38 115 ILE A N 1
ATOM 939 C CA . ILE A 1 115 ? 1.880 3.987 6.337 1.00 97.38 115 ILE A CA 1
ATOM 940 C C . ILE A 1 115 ? 1.662 5.354 6.999 1.00 97.38 115 ILE A C 1
ATOM 942 O O . ILE A 1 115 ? 0.690 5.518 7.733 1.00 97.38 115 ILE A O 1
ATOM 946 N N . ARG A 1 116 ? 2.519 6.346 6.712 1.00 96.06 116 ARG A N 1
ATOM 947 C CA . ARG A 1 116 ? 2.421 7.708 7.272 1.00 96.06 116 ARG A CA 1
ATOM 948 C C . ARG A 1 116 ? 1.086 8.378 6.945 1.00 96.06 116 ARG A C 1
ATOM 950 O O . ARG A 1 116 ? 0.465 8.946 7.837 1.00 96.06 116 ARG A O 1
ATOM 957 N N . GLY A 1 117 ? 0.619 8.255 5.703 1.00 97.38 117 GLY A N 1
ATOM 958 C CA . GLY A 1 117 ? -0.667 8.806 5.267 1.00 97.38 117 GLY A CA 1
ATOM 959 C C . GLY A 1 117 ? -1.894 8.151 5.910 1.00 97.38 117 GLY A C 1
ATOM 960 O O . GLY A 1 117 ? -2.981 8.712 5.837 1.00 97.38 117 GLY A O 1
ATOM 961 N N . ASN A 1 118 ? -1.738 6.985 6.547 1.00 98.19 118 ASN A N 1
ATOM 962 C CA . ASN A 1 118 ? -2.830 6.230 7.169 1.00 98.19 118 ASN A CA 1
ATOM 963 C C . ASN A 1 118 ? -2.582 5.940 8.663 1.00 98.19 118 ASN A C 1
ATOM 965 O O . ASN A 1 118 ? -3.152 4.993 9.209 1.00 98.19 118 ASN A O 1
ATOM 969 N N . LEU A 1 119 ? -1.747 6.736 9.346 1.00 97.81 119 LEU A N 1
ATOM 970 C CA . LEU A 1 119 ? -1.428 6.533 10.769 1.00 97.81 119 LEU A CA 1
ATOM 971 C C . LEU A 1 119 ? -2.665 6.583 11.676 1.00 97.81 119 LEU A C 1
ATOM 973 O O . LEU A 1 119 ? -2.726 5.865 12.672 1.00 97.81 119 LEU A O 1
ATOM 977 N N . GLU A 1 120 ? -3.667 7.375 11.302 1.00 97.81 120 GLU A N 1
ATOM 978 C CA . GLU A 1 120 ? -4.917 7.554 12.050 1.00 97.81 120 GLU A CA 1
ATOM 979 C C . GLU A 1 120 ? -5.727 6.260 12.209 1.00 97.81 120 GLU A C 1
ATOM 981 O O . GLU A 1 120 ? -6.470 6.121 13.177 1.00 97.81 120 GLU A O 1
ATOM 986 N N . LEU A 1 121 ? -5.558 5.285 11.305 1.00 98.12 121 LEU A N 1
ATOM 987 C CA . LEU A 1 121 ? -6.233 3.986 11.406 1.00 98.12 121 LEU A CA 1
ATOM 988 C C . LEU A 1 121 ? -5.705 3.147 12.578 1.00 98.12 121 LEU A C 1
ATOM 990 O O . LEU A 1 121 ? -6.395 2.252 13.065 1.00 98.12 121 LEU A O 1
ATOM 994 N N . PHE A 1 122 ? -4.476 3.408 13.023 1.00 98.38 122 PHE A N 1
ATOM 995 C CA . PHE A 1 122 ? -3.802 2.637 14.058 1.00 98.38 122 PHE A CA 1
ATOM 996 C C . PHE A 1 122 ? -3.999 3.250 15.443 1.00 98.38 122 PHE A C 1
ATOM 998 O O . PHE A 1 122 ? -4.154 4.456 15.607 1.00 98.38 122 PHE A O 1
ATOM 1005 N N . THR A 1 123 ? -3.917 2.417 16.481 1.00 98.31 123 THR A N 1
ATOM 1006 C CA . THR A 1 123 ? -3.923 2.904 17.870 1.00 98.31 123 THR A CA 1
ATOM 1007 C C . THR A 1 123 ? -2.676 3.746 18.165 1.00 98.31 123 THR A C 1
ATOM 1009 O O . THR A 1 123 ? -1.615 3.502 17.595 1.00 98.31 123 THR A O 1
ATOM 1012 N N . ALA A 1 124 ? -2.737 4.670 19.130 1.00 98.12 124 ALA A N 1
ATOM 1013 C CA . ALA A 1 124 ? -1.594 5.524 19.491 1.00 98.12 124 ALA A CA 1
ATOM 1014 C C . ALA A 1 124 ? -0.314 4.734 19.843 1.00 98.12 124 ALA A C 1
ATOM 1016 O O . ALA A 1 124 ? 0.800 5.170 19.558 1.00 98.12 124 ALA A O 1
ATOM 1017 N N . ARG A 1 125 ? -0.454 3.538 20.435 1.00 98.00 125 ARG A N 1
ATOM 1018 C CA . ARG A 1 125 ? 0.683 2.645 20.721 1.00 98.00 125 ARG A CA 1
ATOM 1019 C C . ARG A 1 125 ? 1.312 2.093 19.440 1.00 98.00 125 ARG A C 1
ATOM 1021 O O . ARG A 1 125 ? 2.532 2.046 19.335 1.00 98.00 125 ARG A O 1
ATOM 1028 N N . GLN A 1 126 ? 0.482 1.694 18.480 1.00 98.00 126 GLN A N 1
ATOM 1029 C CA . GLN A 1 126 ? 0.922 1.209 17.172 1.00 98.00 126 GLN A CA 1
ATOM 1030 C C . GLN A 1 126 ? 1.536 2.332 16.334 1.00 98.00 126 GLN A C 1
ATOM 1032 O O . GLN A 1 126 ? 2.583 2.120 15.735 1.00 98.00 126 GLN A O 1
ATOM 1037 N N . GLN A 1 127 ? 0.940 3.530 16.352 1.00 98.06 127 GLN A N 1
ATOM 1038 C CA . GLN A 1 127 ? 1.493 4.722 15.707 1.00 98.06 127 GLN A CA 1
ATOM 1039 C C . GLN A 1 127 ? 2.908 4.999 16.216 1.00 98.06 127 GLN A C 1
ATOM 1041 O O . GLN A 1 127 ? 3.837 5.013 15.418 1.00 98.06 127 GLN A O 1
ATOM 1046 N N . LYS A 1 128 ? 3.091 5.087 17.545 1.00 97.12 128 LYS A N 1
ATOM 1047 C CA . LYS A 1 128 ? 4.415 5.260 18.164 1.00 97.12 128 LYS A CA 1
ATOM 1048 C C . LYS A 1 128 ? 5.408 4.187 17.727 1.00 97.12 128 LYS A C 1
ATOM 1050 O O . LYS A 1 128 ? 6.567 4.500 17.501 1.00 97.12 128 LYS A O 1
ATOM 1055 N N . GLN A 1 129 ? 4.974 2.933 17.604 1.00 97.12 129 GLN A N 1
ATOM 1056 C CA . GLN A 1 129 ? 5.847 1.853 17.150 1.00 97.12 129 GLN A CA 1
ATOM 1057 C C . GLN A 1 129 ? 6.253 2.019 15.678 1.00 97.12 129 GLN A C 1
ATOM 1059 O O . GLN A 1 129 ? 7.436 1.896 15.373 1.00 97.12 129 GLN A O 1
ATOM 1064 N N . LEU A 1 130 ? 5.314 2.344 14.784 1.00 96.81 130 LEU A N 1
ATOM 1065 C CA . LEU A 1 130 ? 5.574 2.549 13.350 1.00 96.81 130 LEU A CA 1
ATOM 1066 C C . LEU A 1 130 ? 6.408 3.805 13.060 1.00 96.81 130 LEU A C 1
ATOM 1068 O O . LEU A 1 130 ? 7.099 3.852 12.045 1.00 96.81 130 LEU A O 1
ATOM 1072 N N . THR A 1 131 ? 6.350 4.812 13.933 1.00 95.56 131 THR A N 1
ATOM 1073 C CA . THR A 1 131 ? 7.142 6.047 13.822 1.00 95.56 131 THR A CA 1
ATOM 1074 C C . THR A 1 131 ? 8.430 6.023 14.640 1.00 95.56 131 THR A C 1
ATOM 1076 O O . THR A 1 131 ? 9.172 6.995 14.605 1.00 95.56 131 THR A O 1
ATOM 1079 N N . SER A 1 132 ? 8.684 4.968 15.418 1.00 95.00 132 SER A N 1
ATOM 1080 C CA . SER A 1 132 ? 9.893 4.876 16.243 1.00 95.00 132 SER A CA 1
ATOM 1081 C C . SER A 1 132 ? 11.122 4.488 15.426 1.00 95.00 132 SER A C 1
ATOM 1083 O O . SER A 1 132 ? 11.028 3.720 14.469 1.00 95.00 132 SER A O 1
ATOM 1085 N N . ASP A 1 133 ? 12.297 4.898 15.899 1.00 92.69 133 ASP A N 1
ATOM 1086 C CA . ASP A 1 133 ? 13.595 4.523 15.314 1.00 92.69 133 ASP A CA 1
ATOM 1087 C C . ASP A 1 133 ? 13.892 3.018 15.404 1.00 92.69 133 ASP A C 1
ATOM 1089 O O . ASP A 1 133 ? 14.750 2.487 14.696 1.00 92.69 133 ASP A O 1
ATOM 1093 N N . ASN A 1 134 ? 13.154 2.304 16.260 1.00 92.56 134 ASN A N 1
ATOM 1094 C CA . ASN A 1 134 ? 13.222 0.850 16.366 1.00 92.56 134 ASN A CA 1
ATOM 1095 C C . ASN A 1 134 ? 12.558 0.141 15.180 1.00 92.56 134 ASN A C 1
ATOM 1097 O O . ASN A 1 134 ? 12.804 -1.046 14.959 1.00 92.56 134 ASN A O 1
ATOM 1101 N N . PHE A 1 135 ? 11.716 0.833 14.410 1.00 94.94 135 PHE A N 1
ATOM 1102 C CA . PHE A 1 135 ? 11.114 0.264 13.217 1.00 94.94 135 PHE A CA 1
ATOM 1103 C C . PHE A 1 135 ? 12.127 0.273 12.065 1.00 94.94 135 PHE A C 1
ATOM 1105 O O . PHE A 1 135 ? 12.542 1.331 11.593 1.00 94.94 135 PHE A O 1
ATOM 1112 N N . GLU A 1 136 ? 12.531 -0.913 11.588 1.00 93.25 136 GLU A N 1
ATOM 1113 C CA . GLU A 1 136 ? 13.621 -1.049 10.604 1.00 93.25 136 GLU A CA 1
ATOM 1114 C C . GLU A 1 136 ? 13.393 -0.233 9.322 1.00 93.25 136 GLU A C 1
ATOM 1116 O O . GLU A 1 136 ? 14.355 0.269 8.737 1.00 93.25 136 GLU A O 1
ATOM 1121 N N . LEU A 1 137 ? 12.138 -0.102 8.876 1.00 92.19 137 LEU A N 1
ATOM 1122 C CA . LEU A 1 137 ? 11.804 0.674 7.683 1.00 92.19 137 LEU A CA 1
ATOM 1123 C C . LEU A 1 137 ? 12.079 2.166 7.901 1.00 92.19 137 LEU A C 1
ATOM 1125 O O . LEU A 1 137 ? 12.630 2.821 7.021 1.00 92.19 137 LEU A O 1
ATOM 1129 N N . TYR A 1 138 ? 11.738 2.680 9.086 1.00 91.38 138 TYR A N 1
ATOM 1130 C CA . TYR A 1 138 ? 11.984 4.069 9.457 1.00 91.38 138 TYR A CA 1
ATOM 1131 C C . TYR A 1 138 ? 13.487 4.328 9.558 1.00 91.38 138 TYR A C 1
ATOM 1133 O O . TYR A 1 138 ? 14.005 5.220 8.899 1.00 91.38 138 TYR A O 1
ATOM 1141 N N . ARG A 1 139 ? 14.222 3.460 10.260 1.00 90.88 139 ARG A N 1
ATOM 1142 C CA . ARG A 1 139 ? 15.677 3.585 10.413 1.00 90.88 139 ARG A CA 1
ATOM 1143 C C . ARG A 1 139 ? 16.445 3.599 9.085 1.00 90.88 139 ARG A C 1
ATOM 1145 O O . ARG A 1 139 ? 17.479 4.250 8.989 1.00 90.88 139 ARG A O 1
ATOM 1152 N N . LYS A 1 140 ? 15.993 2.835 8.085 1.00 89.44 140 LYS A N 1
ATOM 1153 C CA . LYS A 1 140 ? 16.700 2.672 6.800 1.00 89.44 140 LYS A CA 1
ATOM 1154 C C . LYS A 1 140 ? 16.246 3.651 5.717 1.00 89.44 140 LYS A C 1
ATOM 1156 O O . LYS A 1 140 ? 17.047 3.987 4.851 1.00 89.44 140 LYS A O 1
ATOM 1161 N N . TYR A 1 141 ? 14.969 4.031 5.721 1.00 91.38 141 TYR A N 1
ATOM 1162 C CA . TYR A 1 141 ? 14.325 4.717 4.595 1.00 91.38 141 TYR A CA 1
ATOM 1163 C C . TYR A 1 141 ? 13.515 5.942 4.992 1.00 91.38 141 TYR A C 1
ATOM 1165 O O . TYR A 1 141 ? 12.904 6.550 4.107 1.00 91.38 141 TYR A O 1
ATOM 1173 N N . ALA A 1 142 ? 13.483 6.327 6.276 1.00 84.38 142 ALA A N 1
ATOM 1174 C CA . ALA A 1 142 ? 13.067 7.681 6.595 1.00 84.38 142 ALA A CA 1
ATOM 1175 C C . ALA A 1 142 ? 13.936 8.607 5.740 1.00 84.38 142 ALA A C 1
ATOM 1177 O O . ALA A 1 142 ? 15.162 8.446 5.744 1.00 84.38 142 ALA A O 1
ATOM 1178 N N . PRO A 1 143 ? 13.324 9.520 4.960 1.00 75.81 143 PRO A N 1
ATOM 1179 C CA . PRO A 1 143 ? 14.083 10.594 4.363 1.00 75.81 143 PRO A CA 1
ATOM 1180 C C . PRO A 1 143 ? 14.877 11.176 5.516 1.00 75.81 143 PRO A C 1
ATOM 1182 O O . PRO A 1 143 ? 14.281 11.560 6.528 1.00 75.81 143 PRO A O 1
ATOM 1185 N N . ILE A 1 144 ? 16.202 11.141 5.402 1.00 65.06 144 ILE A N 1
ATOM 1186 C CA . ILE A 1 144 ? 17.054 11.983 6.220 1.00 65.06 144 ILE A CA 1
ATOM 1187 C C . ILE A 1 144 ? 16.607 13.375 5.799 1.00 65.06 144 ILE A C 1
ATOM 1189 O O . ILE A 1 144 ? 17.084 13.923 4.808 1.00 65.06 144 ILE A O 1
ATOM 1193 N N . ASN A 1 145 ? 15.563 13.889 6.452 1.00 56.28 145 ASN A N 1
ATOM 1194 C CA . ASN A 1 145 ? 15.296 15.300 6.442 1.00 56.28 145 ASN A CA 1
ATOM 1195 C C . ASN A 1 145 ? 16.608 15.853 6.971 1.00 56.28 145 ASN A C 1
ATOM 1197 O O . ASN A 1 145 ? 17.001 15.544 8.093 1.00 56.28 145 ASN A O 1
ATOM 1201 N N . VAL A 1 146 ? 17.330 16.538 6.093 1.00 53.03 146 VAL A N 1
ATOM 1202 C CA . VAL A 1 146 ? 18.648 17.148 6.300 1.00 53.03 146 VAL A CA 1
ATOM 1203 C C . VAL A 1 146 ? 18.511 18.317 7.296 1.00 53.03 146 VAL A C 1
ATOM 1205 O O . VAL A 1 146 ? 18.966 19.420 7.050 1.00 53.03 146 VAL A O 1
ATOM 1208 N N . LEU A 1 147 ? 17.762 18.105 8.377 1.00 49.91 147 LEU A N 1
ATOM 1209 C CA . LEU A 1 147 ? 17.209 19.102 9.287 1.00 49.91 147 LEU A CA 1
ATOM 1210 C C . LEU A 1 147 ? 17.519 18.790 10.757 1.00 49.91 147 LEU A C 1
ATOM 1212 O O . LEU A 1 147 ? 17.360 19.684 11.568 1.00 49.91 147 LEU A O 1
ATOM 1216 N N . ASP A 1 148 ? 18.020 17.593 11.087 1.00 49.41 148 ASP A N 1
ATOM 1217 C CA . ASP A 1 148 ? 18.579 17.279 12.421 1.00 49.41 148 ASP A CA 1
ATOM 1218 C C . ASP A 1 148 ? 20.121 17.203 12.408 1.00 49.41 148 ASP A C 1
ATOM 1220 O O . ASP A 1 148 ? 20.747 16.616 13.286 1.00 49.41 148 ASP A O 1
ATOM 1224 N N . SER A 1 149 ? 20.771 17.814 11.411 1.00 49.91 149 SER A N 1
ATOM 1225 C CA . SER A 1 149 ? 22.223 18.065 11.433 1.00 49.91 149 SER A CA 1
ATOM 1226 C C . SER A 1 149 ? 22.588 19.441 12.010 1.00 49.91 149 SER A C 1
ATOM 1228 O O . SER A 1 149 ? 23.672 19.931 11.717 1.00 49.91 149 SER A O 1
ATOM 1230 N N . ASP A 1 150 ? 21.723 20.036 12.841 1.00 53.09 150 ASP A N 1
ATOM 1231 C CA . ASP A 1 150 ? 21.978 21.319 13.528 1.00 53.09 150 ASP A CA 1
ATOM 1232 C C . ASP A 1 150 ? 22.371 21.165 15.016 1.00 53.09 150 ASP A C 1
ATOM 1234 O O . ASP A 1 150 ? 22.636 22.160 15.686 1.00 53.09 150 ASP A O 1
ATOM 1238 N N . GLU A 1 151 ? 22.474 19.945 15.564 1.00 57.12 151 GLU A N 1
ATOM 1239 C CA . GLU A 1 151 ? 22.864 19.738 16.979 1.00 57.12 151 GLU A CA 1
ATOM 1240 C C . GLU A 1 151 ? 24.366 19.442 17.189 1.00 57.12 151 GLU A C 1
ATOM 1242 O O . GLU A 1 151 ? 24.777 19.017 18.263 1.00 57.12 151 GLU A O 1
ATOM 1247 N N . ASP A 1 152 ? 25.209 19.723 16.187 1.00 55.72 152 ASP A N 1
ATOM 1248 C CA . ASP A 1 152 ? 26.679 19.718 16.328 1.00 55.72 152 ASP A CA 1
ATOM 1249 C C . ASP A 1 152 ? 27.330 21.043 15.860 1.00 55.72 152 ASP A C 1
ATOM 1251 O O . ASP A 1 152 ? 28.541 21.136 15.656 1.00 55.72 152 ASP A O 1
ATOM 1255 N N . GLU A 1 153 ? 26.541 22.120 15.724 1.00 58.62 153 GLU A N 1
ATOM 1256 C CA . GLU A 1 153 ? 27.048 23.450 15.336 1.00 58.62 153 GLU A CA 1
ATOM 1257 C C . GLU A 1 153 ? 27.625 24.254 16.527 1.00 58.62 153 GLU A C 1
ATOM 1259 O O . GLU A 1 153 ? 28.226 25.313 16.350 1.00 58.62 153 GLU A O 1
ATOM 1264 N N . ALA A 1 154 ? 27.546 23.736 17.760 1.00 65.12 154 ALA A N 1
ATOM 1265 C CA . ALA A 1 154 ? 28.102 24.400 18.947 1.00 65.12 154 ALA A CA 1
ATOM 1266 C C . ALA A 1 154 ? 29.635 24.262 19.097 1.00 65.12 154 ALA A C 1
ATOM 1268 O O . ALA A 1 154 ? 30.219 24.868 19.998 1.00 65.12 154 ALA A O 1
ATOM 1269 N N . SER A 1 155 ? 30.303 23.491 18.227 1.00 65.19 155 SER A N 1
ATOM 1270 C CA . SER A 1 155 ? 31.772 23.362 18.198 1.00 65.19 155 SER A CA 1
ATOM 1271 C C . SER A 1 155 ? 32.403 23.819 16.878 1.00 65.19 155 SER A C 1
ATOM 1273 O O . SER A 1 155 ? 33.569 23.532 16.606 1.00 65.19 155 SER A O 1
ATOM 1275 N N . ALA A 1 156 ? 31.665 24.566 16.052 1.00 69.69 156 ALA A N 1
ATOM 1276 C CA . ALA A 1 156 ? 32.272 25.304 14.955 1.00 69.69 156 ALA A CA 1
ATOM 1277 C C . ALA A 1 156 ? 32.929 26.577 15.530 1.00 69.69 156 ALA A C 1
ATOM 1279 O O . ALA A 1 156 ? 32.230 27.419 16.101 1.00 69.69 156 ALA A O 1
ATOM 1280 N N . PRO A 1 157 ? 34.264 26.752 15.435 1.00 77.88 157 PRO A N 1
ATOM 1281 C CA . PRO A 1 157 ? 34.901 28.007 15.818 1.00 77.88 157 PRO A CA 1
ATOM 1282 C C . PRO A 1 157 ? 34.239 29.169 15.060 1.00 77.88 157 PRO A C 1
ATOM 1284 O O . PRO A 1 157 ? 33.868 28.990 13.897 1.00 77.88 157 PRO A O 1
ATOM 1287 N N . PRO A 1 158 ? 34.079 30.349 15.693 1.00 79.00 158 PRO A N 1
ATOM 1288 C CA . PRO A 1 158 ? 33.371 31.474 15.095 1.00 79.00 158 PRO A CA 1
ATOM 1289 C C . PRO A 1 158 ? 33.941 31.755 13.707 1.00 79.00 158 PRO A C 1
ATOM 1291 O O . PRO A 1 158 ? 35.143 31.994 13.558 1.00 79.00 158 PRO A O 1
ATOM 1294 N N . LEU A 1 159 ? 33.076 31.674 12.694 1.00 71.06 159 LEU A N 1
ATOM 1295 C CA . LEU A 1 159 ? 33.469 31.899 11.311 1.00 71.06 159 LEU A CA 1
ATOM 1296 C C . LEU A 1 159 ? 34.151 33.271 11.205 1.00 71.06 159 LEU A C 1
ATOM 1298 O O . LEU A 1 159 ? 33.643 34.254 11.760 1.00 71.06 159 LEU A O 1
ATOM 1302 N N . PRO A 1 160 ? 35.302 33.365 10.514 1.00 80.31 160 PRO A N 1
ATOM 1303 C CA . PRO A 1 160 ? 35.937 34.649 10.285 1.00 80.31 160 PRO A CA 1
ATOM 1304 C C . PRO A 1 160 ? 34.945 35.583 9.576 1.00 80.31 160 PRO A C 1
ATOM 1306 O O . PRO A 1 160 ? 34.156 35.123 8.743 1.00 80.31 160 PRO A O 1
ATOM 1309 N N . PRO A 1 161 ? 34.964 36.890 9.896 1.00 81.44 161 PRO A N 1
ATOM 1310 C CA . PRO A 1 161 ? 34.038 37.845 9.308 1.00 81.44 161 PRO A CA 1
ATOM 1311 C C . PRO A 1 161 ? 34.110 37.766 7.776 1.00 81.44 161 PRO A C 1
ATOM 1313 O O . PRO A 1 161 ? 35.218 37.716 7.226 1.00 81.44 161 PRO A O 1
ATOM 1316 N N . PRO A 1 162 ? 32.958 37.743 7.079 1.00 74.56 162 PRO A N 1
ATOM 1317 C CA . PRO A 1 162 ? 32.937 37.572 5.638 1.00 74.56 162 PRO A CA 1
ATOM 1318 C C . PRO A 1 162 ? 33.755 38.687 4.969 1.00 74.56 162 PRO A C 1
ATOM 1320 O O . PRO A 1 162 ? 33.594 39.864 5.319 1.00 74.56 162 PRO A O 1
ATOM 1323 N N . PRO A 1 163 ? 34.647 38.350 4.018 1.00 72.62 163 PRO A N 1
ATOM 1324 C CA . PRO A 1 163 ? 35.415 39.351 3.298 1.00 72.62 163 PRO A CA 1
ATOM 1325 C C . PRO A 1 163 ? 34.452 40.285 2.564 1.00 72.62 163 PRO A C 1
ATOM 1327 O O . PRO A 1 163 ? 33.494 39.836 1.934 1.00 72.62 163 PRO A O 1
ATOM 1330 N N . LYS A 1 164 ? 34.697 41.598 2.654 1.00 72.50 164 LYS A N 1
ATOM 1331 C CA . LYS A 1 164 ? 33.903 42.616 1.955 1.00 72.50 164 LYS A CA 1
ATOM 1332 C C . LYS A 1 164 ? 33.972 42.351 0.452 1.00 72.50 164 LYS A C 1
ATOM 1334 O O . LYS A 1 164 ? 34.971 42.655 -0.195 1.00 72.50 164 LYS A O 1
ATOM 1339 N N . VAL A 1 165 ? 32.904 41.771 -0.088 1.00 68.44 165 VAL A N 1
ATOM 1340 C CA . VAL A 1 165 ? 32.734 41.541 -1.520 1.00 68.44 165 VAL A CA 1
ATOM 1341 C C . VAL A 1 165 ? 32.514 42.900 -2.179 1.00 68.44 165 VAL A C 1
ATOM 1343 O O . VAL A 1 165 ? 31.445 43.495 -2.064 1.00 68.44 165 VAL A O 1
ATOM 1346 N N . ILE A 1 166 ? 33.547 43.410 -2.850 1.00 72.00 166 ILE A N 1
ATOM 1347 C CA . ILE A 1 166 ? 33.419 44.521 -3.793 1.00 72.00 166 ILE A CA 1
ATOM 1348 C C . ILE A 1 166 ? 32.680 43.949 -5.005 1.00 72.00 166 ILE A C 1
ATOM 1350 O O . ILE A 1 166 ? 33.233 43.163 -5.772 1.00 72.00 166 ILE A O 1
ATOM 1354 N N . ILE A 1 167 ? 31.392 44.270 -5.125 1.00 61.41 167 ILE A N 1
ATOM 1355 C CA . ILE A 1 167 ? 30.554 43.823 -6.238 1.00 61.41 167 ILE A CA 1
ATOM 1356 C C . ILE A 1 167 ? 30.924 44.667 -7.459 1.00 61.41 167 ILE A C 1
ATOM 1358 O O . ILE A 1 167 ? 30.414 45.770 -7.643 1.00 61.41 167 ILE A O 1
ATOM 1362 N N . GLU A 1 168 ? 31.821 44.152 -8.297 1.00 68.25 168 GLU A N 1
ATOM 1363 C CA . GLU A 1 168 ? 32.005 44.691 -9.641 1.00 68.25 168 GLU A CA 1
ATOM 1364 C C . GLU A 1 168 ? 30.807 44.292 -10.527 1.00 68.25 168 GLU A C 1
ATOM 1366 O O . GLU A 1 168 ? 30.460 43.106 -10.608 1.00 68.25 168 GLU A O 1
ATOM 1371 N N . PRO A 1 169 ? 30.145 45.252 -11.201 1.00 65.62 169 PRO A N 1
ATOM 1372 C CA . PRO A 1 169 ? 28.985 44.973 -12.038 1.00 65.62 169 PRO A CA 1
ATOM 1373 C C . PRO A 1 169 ? 29.395 44.181 -13.290 1.00 65.62 169 PRO A C 1
ATOM 1375 O O . PRO A 1 169 ? 29.991 44.707 -14.228 1.00 65.62 169 PRO A O 1
ATOM 1378 N N . LYS A 1 170 ? 29.046 42.890 -13.323 1.00 58.44 170 LYS A N 1
ATOM 1379 C CA . LYS A 1 170 ? 29.226 42.016 -14.492 1.00 58.44 170 LYS A CA 1
ATOM 1380 C C . LYS A 1 170 ? 28.123 42.273 -15.525 1.00 58.44 170 LYS A C 1
ATOM 1382 O O . LYS A 1 170 ? 26.943 42.098 -15.236 1.00 58.44 170 LYS A O 1
ATOM 1387 N N . GLY A 1 171 ? 28.525 42.659 -16.736 1.00 66.25 171 GLY A N 1
ATOM 1388 C CA . GLY A 1 171 ? 27.630 42.925 -17.867 1.00 66.25 171 GLY A CA 1
ATOM 1389 C C . GLY A 1 171 ? 26.847 41.700 -18.386 1.00 66.25 171 GLY A C 1
ATOM 1390 O O . GLY A 1 171 ? 27.170 40.552 -18.059 1.00 66.25 171 GLY A O 1
ATOM 1391 N N . PRO A 1 172 ? 25.812 41.932 -19.216 1.00 60.47 172 PRO A N 1
ATOM 1392 C CA . PRO A 1 172 ? 24.844 40.915 -19.629 1.00 60.47 172 PRO A CA 1
ATOM 1393 C C . PRO A 1 172 ? 25.452 39.868 -20.579 1.00 60.47 172 PRO A C 1
ATOM 1395 O O . PRO A 1 172 ? 25.885 40.181 -21.688 1.00 60.47 172 PRO A O 1
ATOM 1398 N N . LYS A 1 173 ? 25.440 38.591 -20.169 1.00 60.06 173 LYS A N 1
ATOM 1399 C CA . LYS A 1 173 ? 25.824 37.448 -21.017 1.00 60.06 173 LYS A CA 1
ATOM 1400 C C . LYS A 1 173 ? 24.624 36.919 -21.813 1.00 60.06 173 LYS A C 1
ATOM 1402 O O . LYS A 1 173 ? 23.678 36.366 -21.259 1.00 60.06 173 LYS A O 1
ATOM 1407 N N . LYS A 1 174 ? 24.724 37.045 -23.138 1.00 62.28 174 LYS A N 1
ATOM 1408 C CA . LYS A 1 174 ? 23.852 36.460 -24.169 1.00 62.28 174 LYS A CA 1
ATOM 1409 C C . LYS A 1 174 ? 23.909 34.922 -24.104 1.00 62.28 174 LYS A C 1
ATOM 1411 O O . LYS A 1 174 ? 24.938 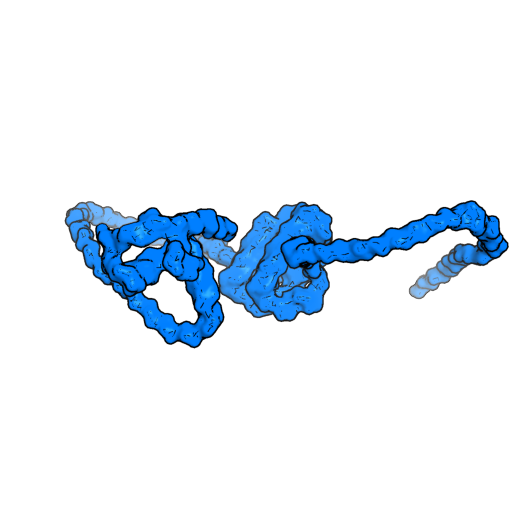34.336 -24.434 1.00 62.28 174 LYS A O 1
ATOM 1416 N N . ARG A 1 175 ? 22.822 34.269 -23.671 1.00 58.38 175 ARG A N 1
ATOM 1417 C CA . ARG A 1 175 ? 22.673 32.800 -23.699 1.00 58.38 175 ARG A CA 1
ATOM 1418 C C . ARG A 1 175 ? 22.410 32.345 -25.138 1.00 58.38 175 ARG A C 1
ATOM 1420 O O . ARG A 1 175 ? 21.396 32.716 -25.720 1.00 58.38 175 ARG A O 1
ATOM 1427 N N . ARG A 1 176 ? 23.326 31.551 -25.698 1.00 53.19 176 ARG A N 1
ATOM 1428 C CA . ARG A 1 176 ? 23.058 30.682 -26.850 1.00 53.19 176 ARG A CA 1
ATOM 1429 C C . ARG A 1 176 ? 22.450 29.379 -26.332 1.00 53.19 176 ARG A C 1
ATOM 1431 O O . ARG A 1 176 ? 22.938 28.828 -25.349 1.00 53.19 176 ARG A O 1
ATOM 1438 N N . VAL A 1 177 ? 21.352 28.966 -26.955 1.00 53.75 177 VAL A N 1
ATOM 1439 C CA . VAL A 1 177 ? 20.671 27.687 -26.745 1.00 53.75 177 VAL A CA 1
ATOM 1440 C C . VAL A 1 177 ? 21.104 26.805 -27.905 1.00 53.75 177 VAL A C 1
ATOM 1442 O O . VAL A 1 177 ? 20.604 26.982 -29.010 1.00 53.75 177 VAL A O 1
ATOM 1445 N N . ASP A 1 178 ? 22.056 25.913 -27.655 1.00 46.81 178 ASP A N 1
ATOM 1446 C CA . ASP A 1 178 ? 22.362 24.807 -28.555 1.00 46.81 178 ASP A CA 1
ATOM 1447 C C . ASP A 1 178 ? 21.718 23.561 -27.947 1.00 46.81 178 ASP A C 1
ATOM 1449 O O . ASP A 1 178 ? 22.024 23.158 -26.822 1.00 46.81 178 ASP A O 1
ATOM 1453 N N . GLY A 1 179 ? 20.719 23.044 -28.659 1.00 53.62 179 GLY A N 1
ATOM 1454 C CA . GLY A 1 179 ? 20.033 21.809 -28.333 1.00 53.62 179 GLY A CA 1
ATOM 1455 C C . GLY A 1 179 ? 20.787 20.624 -28.916 1.00 53.62 179 GLY A C 1
ATOM 1456 O O . GLY A 1 179 ? 21.056 20.591 -30.111 1.00 53.62 179 GLY A O 1
ATOM 1457 N N . GLU A 1 180 ? 21.048 19.623 -28.083 1.00 42.38 180 GLU A N 1
ATOM 1458 C CA . GLU A 1 180 ? 21.355 18.271 -28.537 1.00 42.38 180 GLU A CA 1
ATOM 1459 C C . GLU A 1 180 ? 20.451 17.293 -27.788 1.00 42.38 180 GLU A C 1
ATOM 1461 O O . GLU A 1 180 ? 20.629 16.980 -26.612 1.00 42.38 180 GLU A O 1
ATOM 1466 N N . ASN A 1 181 ? 19.426 16.858 -28.516 1.00 50.22 181 ASN A N 1
ATOM 1467 C CA . ASN A 1 181 ? 18.510 15.789 -28.171 1.00 50.22 181 ASN A CA 1
ATOM 1468 C C . ASN A 1 181 ? 19.204 14.451 -28.469 1.00 50.22 181 ASN A C 1
ATOM 1470 O O . ASN A 1 181 ? 19.233 14.013 -29.619 1.00 50.22 181 ASN A O 1
ATOM 1474 N N . ARG A 1 182 ? 19.798 13.816 -27.453 1.00 46.66 182 ARG A N 1
ATOM 1475 C CA . ARG A 1 182 ? 20.316 12.446 -27.561 1.00 46.66 182 ARG A CA 1
ATOM 1476 C C . ARG A 1 182 ? 19.212 11.458 -27.192 1.00 46.66 182 ARG A C 1
ATOM 1478 O O . ARG A 1 182 ? 18.951 11.215 -26.018 1.00 46.66 182 ARG A O 1
ATOM 1485 N N . ASN A 1 183 ? 18.569 10.912 -28.223 1.00 47.12 183 ASN A N 1
ATOM 1486 C CA . ASN A 1 183 ? 17.811 9.667 -28.141 1.00 47.12 183 ASN A CA 1
ATOM 1487 C C . ASN A 1 183 ? 18.812 8.506 -28.047 1.00 47.12 183 ASN A C 1
ATOM 1489 O O . ASN A 1 183 ? 19.301 8.028 -29.069 1.00 47.12 183 ASN A O 1
ATOM 1493 N N . ASP A 1 184 ? 19.117 8.075 -26.826 1.00 42.50 184 ASP A N 1
ATOM 1494 C CA . ASP A 1 184 ? 19.742 6.778 -26.568 1.00 42.50 184 ASP A CA 1
ATOM 1495 C C . ASP A 1 184 ? 18.661 5.695 -26.685 1.00 42.50 184 ASP A C 1
ATOM 1497 O O . ASP A 1 184 ? 17.741 5.599 -25.869 1.00 42.50 184 ASP A O 1
ATOM 1501 N N . VAL A 1 185 ? 18.737 4.931 -27.773 1.00 47.81 185 VAL A N 1
ATOM 1502 C CA . VAL A 1 185 ? 17.869 3.791 -28.071 1.00 47.81 185 VAL A CA 1
ATOM 1503 C C . VAL A 1 185 ? 18.569 2.554 -27.513 1.00 47.81 185 VAL A C 1
ATOM 1505 O O . VAL A 1 185 ? 19.345 1.901 -28.204 1.00 47.81 185 VAL A O 1
ATOM 1508 N N . ASP A 1 186 ? 18.347 2.278 -26.229 1.00 50.31 186 ASP A N 1
ATOM 1509 C CA . ASP A 1 186 ? 18.832 1.062 -25.574 1.00 50.31 186 ASP A CA 1
ATOM 1510 C C . ASP A 1 186 ? 17.920 -0.114 -25.957 1.00 50.31 186 ASP A C 1
ATOM 1512 O O . ASP A 1 186 ? 16.791 -0.257 -25.476 1.00 50.31 186 ASP A O 1
ATOM 1516 N N . SER A 1 187 ? 18.398 -0.916 -26.910 1.00 51.12 187 SER A N 1
ATOM 1517 C CA . SER A 1 187 ? 17.790 -2.171 -27.356 1.00 51.12 187 SER A CA 1
ATOM 1518 C C . SER A 1 187 ? 18.032 -3.274 -26.325 1.00 51.12 187 SER A C 1
ATOM 1520 O O . SER A 1 187 ? 18.905 -4.123 -26.492 1.00 51.12 187 SER A O 1
ATOM 1522 N N . GLY A 1 188 ? 17.228 -3.271 -25.264 1.00 46.06 188 GLY A N 1
ATOM 1523 C CA . GLY A 1 188 ? 17.015 -4.421 -24.388 1.00 46.06 188 GLY A CA 1
ATOM 1524 C C . GLY A 1 188 ? 15.737 -5.154 -24.786 1.00 46.06 188 GLY A C 1
ATOM 1525 O O . GLY A 1 188 ? 14.664 -4.844 -24.276 1.00 46.06 188 GLY A O 1
ATOM 1526 N N . ASP A 1 189 ? 15.861 -6.094 -25.720 1.00 46.97 189 ASP A N 1
ATOM 1527 C CA . ASP A 1 189 ? 14.805 -7.006 -26.168 1.00 46.97 189 ASP A CA 1
ATOM 1528 C C . ASP A 1 189 ? 14.385 -7.936 -25.013 1.00 46.97 189 ASP A C 1
ATOM 1530 O O . ASP A 1 189 ? 15.082 -8.887 -24.658 1.00 46.97 189 ASP A O 1
ATOM 1534 N N . SER A 1 190 ? 13.278 -7.587 -24.355 1.00 48.41 190 SER A N 1
ATOM 1535 C CA . SER A 1 190 ? 12.613 -8.381 -23.324 1.00 48.41 190 SER A CA 1
ATOM 1536 C C . SER A 1 190 ? 11.120 -8.379 -23.637 1.00 48.41 190 SER A C 1
ATOM 1538 O O . SER A 1 190 ? 10.465 -7.336 -23.559 1.00 48.41 190 SER A O 1
ATOM 1540 N N . ASP A 1 191 ? 10.582 -9.546 -23.992 1.00 52.25 191 ASP A N 1
ATOM 1541 C CA . ASP A 1 191 ? 9.189 -9.765 -24.414 1.00 52.25 191 ASP A CA 1
ATOM 1542 C C . ASP A 1 191 ? 8.124 -9.267 -23.405 1.00 52.25 191 ASP A C 1
ATOM 1544 O O . ASP A 1 191 ? 6.956 -9.105 -23.761 1.00 52.25 191 ASP A O 1
ATOM 1548 N N . GLU A 1 192 ? 8.493 -8.944 -22.159 1.00 49.09 192 GLU A N 1
ATOM 1549 C CA . GLU A 1 192 ? 7.587 -8.325 -21.174 1.00 49.09 192 GLU A CA 1
ATOM 1550 C C . GLU A 1 192 ? 7.305 -6.823 -21.425 1.00 49.09 192 GLU A C 1
ATOM 1552 O O . GLU A 1 192 ? 6.364 -6.274 -20.841 1.00 49.09 192 GLU A O 1
ATOM 1557 N N . ASP A 1 193 ? 8.060 -6.137 -22.297 1.00 54.84 193 ASP A N 1
ATOM 1558 C CA . ASP A 1 193 ? 7.916 -4.684 -22.522 1.00 54.84 193 ASP A CA 1
ATOM 1559 C C . ASP A 1 193 ? 6.966 -4.308 -23.676 1.00 54.84 193 ASP A C 1
ATOM 1561 O O . ASP A 1 193 ? 6.596 -3.142 -23.833 1.00 54.84 193 ASP A O 1
ATOM 1565 N N . MET A 1 194 ? 6.481 -5.275 -24.463 1.00 59.72 194 MET A N 1
ATOM 1566 C CA . MET A 1 194 ? 5.525 -4.981 -25.542 1.00 59.72 194 MET A CA 1
ATOM 1567 C C . MET A 1 194 ? 4.152 -4.566 -24.997 1.00 59.72 194 MET A C 1
ATOM 1569 O O . MET A 1 194 ? 3.559 -3.615 -25.506 1.00 59.72 194 MET A O 1
ATOM 1573 N N . GLU A 1 195 ? 3.672 -5.185 -23.911 1.00 61.56 195 GLU A N 1
ATOM 1574 C CA . GLU A 1 195 ? 2.397 -4.810 -23.273 1.00 61.56 195 GLU A CA 1
ATOM 1575 C C . GLU A 1 195 ? 2.497 -3.438 -22.581 1.00 61.56 195 GLU A C 1
ATOM 1577 O O . GLU A 1 195 ? 1.578 -2.619 -22.651 1.00 61.56 195 GLU A O 1
ATOM 1582 N N . SER A 1 196 ? 3.654 -3.139 -21.978 1.00 70.00 196 SER A N 1
ATOM 1583 C CA . SER A 1 196 ? 3.928 -1.848 -21.336 1.00 70.00 196 SER A CA 1
ATOM 1584 C C . SER A 1 196 ? 4.073 -0.719 -22.361 1.00 70.00 196 SER A C 1
ATOM 1586 O O . SER A 1 196 ? 3.511 0.362 -22.158 1.00 70.00 196 SER A O 1
ATOM 1588 N N . LYS A 1 197 ? 4.729 -0.962 -23.506 1.00 65.19 197 LYS A N 1
ATOM 1589 C CA . LYS 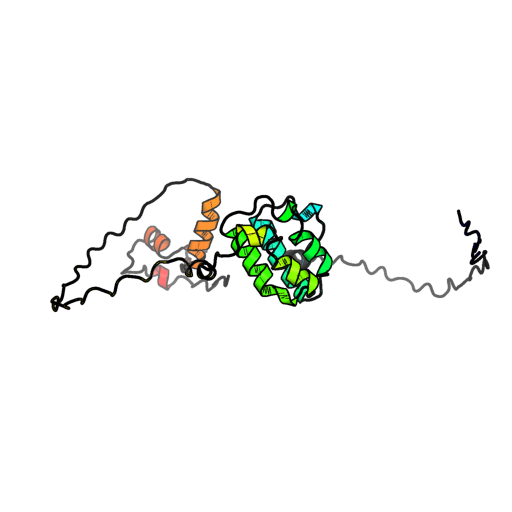A 1 197 ? 4.723 -0.039 -24.656 1.00 65.19 197 LYS A CA 1
ATOM 1590 C C . LYS A 1 197 ? 3.322 0.157 -25.216 1.00 65.19 197 LYS A C 1
ATOM 1592 O O . LYS A 1 197 ? 2.939 1.299 -25.467 1.00 65.19 197 LYS A O 1
ATOM 1597 N N . ARG A 1 198 ? 2.539 -0.917 -25.356 1.00 66.25 198 ARG A N 1
ATOM 1598 C CA . ARG A 1 198 ? 1.152 -0.852 -25.835 1.00 66.25 198 ARG A CA 1
ATOM 1599 C C . ARG A 1 198 ? 0.288 0.003 -24.909 1.00 66.25 198 ARG A C 1
ATOM 1601 O O . ARG A 1 198 ? -0.409 0.889 -25.390 1.00 66.25 198 ARG A O 1
ATOM 1608 N N . ALA A 1 199 ? 0.412 -0.171 -23.593 1.00 66.38 199 ALA A N 1
ATOM 1609 C CA . ALA A 1 199 ? -0.284 0.638 -22.593 1.00 66.38 199 ALA A CA 1
ATOM 1610 C C . ALA A 1 199 ? 0.155 2.116 -22.608 1.00 66.38 199 ALA A C 1
ATOM 1612 O O . ALA A 1 199 ? -0.682 3.011 -22.496 1.00 66.38 199 ALA A O 1
ATOM 1613 N N . ARG A 1 200 ? 1.451 2.402 -22.799 1.00 64.56 200 ARG A N 1
ATOM 1614 C CA . ARG A 1 200 ? 1.968 3.782 -22.896 1.00 64.56 200 ARG A CA 1
ATOM 1615 C C . ARG A 1 200 ? 1.552 4.489 -24.189 1.00 64.56 200 ARG A C 1
ATOM 1617 O O . ARG A 1 200 ? 1.300 5.691 -24.163 1.00 64.56 200 ARG A O 1
ATOM 1624 N N . LEU A 1 201 ? 1.477 3.758 -25.302 1.00 55.69 201 LEU A N 1
ATOM 1625 C CA . LEU A 1 201 ? 0.970 4.253 -26.586 1.00 55.69 201 LEU A CA 1
ATOM 1626 C C . LEU A 1 201 ? -0.545 4.490 -26.535 1.00 55.69 201 LEU A C 1
ATOM 1628 O O . LEU A 1 201 ? -1.010 5.524 -27.007 1.00 55.69 201 LEU A O 1
ATOM 1632 N N . LEU A 1 202 ? -1.298 3.605 -25.874 1.00 59.00 202 LEU A N 1
ATOM 1633 C CA . LEU A 1 202 ? -2.725 3.802 -25.588 1.00 59.00 202 LEU A CA 1
ATOM 1634 C C . LEU A 1 202 ? -2.965 5.045 -24.712 1.00 59.00 202 LEU A C 1
ATOM 1636 O O . LEU A 1 202 ? -3.856 5.837 -25.004 1.00 59.00 202 LEU A O 1
ATOM 1640 N N . ALA A 1 203 ? -2.127 5.278 -23.696 1.00 60.72 203 ALA A N 1
ATOM 1641 C CA . ALA A 1 203 ? -2.211 6.462 -22.835 1.00 60.72 203 ALA A CA 1
ATOM 1642 C C . ALA A 1 203 ? -1.870 7.783 -23.555 1.00 60.72 203 ALA A C 1
ATOM 1644 O O . ALA A 1 203 ? -2.267 8.850 -23.091 1.00 60.72 203 ALA A O 1
ATOM 1645 N N . LYS A 1 204 ? -1.166 7.734 -24.696 1.00 64.56 204 LYS A N 1
ATOM 1646 C CA . LYS A 1 204 ? -0.914 8.910 -25.545 1.00 64.56 204 LYS A CA 1
ATOM 1647 C C . LYS A 1 204 ? -2.120 9.329 -26.394 1.00 64.56 204 LYS A C 1
ATOM 1649 O O . LYS A 1 204 ? -2.014 10.320 -27.108 1.00 64.56 204 LYS A O 1
ATOM 1654 N N . GLY A 1 205 ? -3.257 8.635 -26.298 1.00 64.06 205 GLY A N 1
ATOM 1655 C CA . GLY A 1 205 ? -4.486 9.042 -26.982 1.00 64.06 205 GLY A CA 1
ATOM 1656 C C . GLY A 1 205 ? -4.368 8.971 -28.502 1.00 64.06 205 GLY A C 1
ATOM 1657 O O . GLY A 1 205 ? -4.903 9.829 -29.196 1.00 64.06 205 GLY A O 1
ATOM 1658 N N . VAL A 1 206 ? -3.640 7.976 -29.018 1.00 76.31 206 VAL A N 1
ATOM 1659 C CA . VAL A 1 206 ? -3.531 7.759 -30.463 1.00 76.31 206 VAL A CA 1
ATOM 1660 C C . VAL A 1 206 ? -4.907 7.361 -30.992 1.00 76.31 206 VAL A C 1
ATOM 1662 O O . VAL A 1 206 ? -5.429 6.292 -30.669 1.00 76.31 206 VAL A O 1
ATOM 1665 N N . GLU A 1 207 ? -5.507 8.256 -31.772 1.00 80.62 207 GLU A N 1
ATOM 1666 C CA . GLU A 1 207 ? -6.816 8.054 -32.378 1.00 80.62 207 GLU A CA 1
ATOM 1667 C C . GLU A 1 207 ? -6.755 6.891 -33.377 1.00 80.62 207 GLU A C 1
ATOM 1669 O O . GLU A 1 207 ? -5.905 6.857 -34.270 1.00 80.62 207 GLU A O 1
ATOM 1674 N N . ARG A 1 208 ? -7.661 5.925 -33.209 1.00 88.44 208 ARG A N 1
ATOM 1675 C CA . ARG A 1 208 ? -7.868 4.822 -34.151 1.00 88.44 208 ARG A CA 1
ATOM 1676 C C . ARG A 1 208 ? -9.229 4.980 -34.813 1.00 88.44 208 ARG A C 1
ATOM 1678 O O . ARG A 1 208 ? -10.188 5.377 -34.146 1.00 88.44 208 ARG A O 1
ATOM 1685 N N . ARG A 1 209 ? -9.313 4.671 -36.106 1.00 90.69 209 ARG A N 1
ATOM 1686 C CA . ARG A 1 209 ? -10.563 4.679 -36.883 1.00 90.69 209 ARG A CA 1
ATOM 1687 C C . ARG A 1 209 ? -10.765 3.331 -37.559 1.00 90.69 209 ARG A C 1
ATOM 1689 O O . ARG A 1 209 ? -9.784 2.676 -37.901 1.00 90.69 209 ARG A O 1
ATOM 1696 N N . ILE A 1 210 ? -12.024 2.915 -37.705 1.00 91.25 210 ILE A N 1
ATOM 1697 C CA . ILE A 1 210 ? -12.370 1.681 -38.422 1.00 91.25 210 ILE A CA 1
ATOM 1698 C C . ILE A 1 210 ? -12.492 2.001 -39.907 1.00 91.25 210 ILE A C 1
ATOM 1700 O O . ILE A 1 210 ? -13.301 2.850 -40.294 1.00 91.25 210 ILE A O 1
ATOM 1704 N N . ASP A 1 211 ? -11.702 1.310 -40.718 1.00 92.00 211 ASP A N 1
ATOM 1705 C CA . ASP A 1 211 ? -11.765 1.393 -42.169 1.00 92.00 211 ASP A CA 1
ATOM 1706 C C . ASP A 1 211 ? -13.034 0.686 -42.687 1.00 92.00 211 ASP A C 1
ATOM 1708 O O . ASP A 1 211 ? -13.287 -0.473 -42.341 1.00 92.00 211 ASP A O 1
ATOM 1712 N N . PRO A 1 212 ? -13.877 1.360 -43.492 1.00 87.00 212 PRO A N 1
ATOM 1713 C CA . PRO A 1 212 ? -15.083 0.756 -44.053 1.00 87.00 212 PRO A CA 1
ATOM 1714 C C . PRO A 1 212 ? -14.814 -0.386 -45.047 1.00 87.00 212 PRO A C 1
ATOM 1716 O O . PRO A 1 212 ? -15.738 -1.145 -45.338 1.00 87.00 212 PRO A O 1
ATOM 1719 N N . THR A 1 213 ? -13.601 -0.498 -45.591 1.00 89.12 213 THR A N 1
ATOM 1720 C CA . THR A 1 213 ? -13.259 -1.480 -46.630 1.00 89.12 213 THR A CA 1
ATOM 1721 C C . THR A 1 213 ? -13.073 -2.879 -46.051 1.00 89.12 213 THR A C 1
ATOM 1723 O O . THR A 1 213 ? -13.545 -3.855 -46.635 1.00 89.12 213 THR A O 1
ATOM 1726 N N . ASP A 1 214 ? -12.418 -2.984 -44.894 1.00 91.50 214 ASP A N 1
ATOM 1727 C CA . ASP A 1 214 ? -12.042 -4.259 -44.279 1.00 91.50 214 ASP A CA 1
ATOM 1728 C C . ASP A 1 214 ? -12.525 -4.427 -42.824 1.00 91.50 214 ASP A C 1
ATOM 1730 O O . ASP A 1 214 ? -12.494 -5.536 -42.284 1.00 91.50 214 ASP A O 1
ATOM 1734 N N . GLY A 1 215 ? -13.016 -3.355 -42.190 1.00 89.00 215 GLY A N 1
ATOM 1735 C CA . GLY A 1 215 ? -13.491 -3.352 -40.810 1.00 89.00 215 GLY A CA 1
ATOM 1736 C C . GLY A 1 215 ? -12.386 -3.363 -39.749 1.00 89.00 215 GLY A C 1
ATOM 1737 O O . GLY A 1 215 ? -12.694 -3.582 -38.572 1.00 89.00 215 GLY A O 1
ATOM 1738 N N . GLN A 1 216 ? -11.118 -3.144 -40.112 1.00 89.19 216 GLN A N 1
ATOM 1739 C CA . GLN A 1 216 ? -10.010 -3.092 -39.157 1.00 89.19 216 GLN A CA 1
ATOM 1740 C C . GLN A 1 216 ? -9.778 -1.677 -38.614 1.00 89.19 216 GLN A C 1
ATOM 1742 O O . GLN A 1 216 ? -10.121 -0.672 -39.233 1.00 89.19 216 GLN A O 1
ATOM 1747 N N . ALA A 1 217 ? -9.220 -1.600 -37.402 1.00 89.69 217 ALA A N 1
ATOM 1748 C CA . ALA A 1 217 ? -8.931 -0.339 -36.727 1.00 89.69 217 ALA A CA 1
ATOM 1749 C C . ALA A 1 217 ? -7.470 0.075 -36.943 1.00 89.69 217 ALA A C 1
ATOM 1751 O O . ALA A 1 217 ? -6.561 -0.544 -36.382 1.00 89.69 217 ALA A O 1
ATOM 1752 N N . TYR A 1 218 ? -7.266 1.164 -37.679 1.00 90.81 218 TYR A N 1
ATOM 1753 C CA . TYR A 1 218 ? -5.952 1.699 -38.026 1.00 90.81 218 TYR A CA 1
ATOM 1754 C C . TYR A 1 218 ? -5.653 2.991 -37.263 1.00 90.81 218 TYR A C 1
ATOM 1756 O O . TYR A 1 218 ? -6.550 3.785 -36.964 1.00 90.81 218 TYR A O 1
ATOM 1764 N N . THR A 1 219 ? -4.381 3.205 -36.930 1.00 91.75 219 THR A N 1
ATOM 1765 C CA . THR A 1 219 ? -3.861 4.526 -36.535 1.00 91.75 219 THR A CA 1
ATOM 1766 C C . THR A 1 219 ? -3.625 5.398 -37.773 1.00 91.75 219 THR A C 1
ATOM 1768 O O . THR A 1 219 ? -3.504 4.874 -38.879 1.00 91.75 219 THR A O 1
ATOM 1771 N N . LEU A 1 220 ? -3.528 6.723 -37.606 1.00 89.25 220 LEU A N 1
ATOM 1772 C CA . LEU A 1 220 ? -3.305 7.647 -38.732 1.00 89.25 220 LEU A CA 1
ATOM 1773 C C . LEU A 1 220 ? -2.036 7.298 -39.533 1.00 89.25 220 LEU A C 1
ATOM 1775 O O . LEU A 1 220 ? -2.049 7.347 -40.759 1.00 89.25 220 LEU A O 1
ATOM 1779 N N . GLU A 1 221 ? -0.961 6.894 -38.850 1.00 91.44 221 GLU A N 1
ATOM 1780 C CA . GLU A 1 221 ? 0.303 6.488 -39.480 1.00 91.44 221 GLU A CA 1
ATOM 1781 C C . GLU A 1 221 ? 0.151 5.209 -40.317 1.00 91.44 221 GLU A C 1
ATOM 1783 O O . GLU A 1 221 ? 0.630 5.141 -41.451 1.00 91.44 221 GLU A O 1
ATOM 1788 N N . GLU A 1 222 ? -0.543 4.200 -39.783 1.00 91.38 222 GLU A N 1
ATOM 1789 C CA . GLU A 1 222 ? -0.817 2.953 -40.508 1.00 91.38 222 GLU A CA 1
ATOM 1790 C C . GLU A 1 222 ? -1.711 3.213 -41.726 1.00 91.38 222 GLU A C 1
ATOM 1792 O O . GLU A 1 222 ? -1.472 2.663 -42.799 1.00 91.38 222 GLU A O 1
ATOM 1797 N N . PHE A 1 223 ? -2.685 4.112 -41.587 1.00 91.50 223 PHE A N 1
ATOM 1798 C CA . PHE A 1 223 ? -3.597 4.479 -42.663 1.00 91.50 223 PHE A CA 1
ATOM 1799 C C . PHE A 1 223 ? -2.880 5.201 -43.815 1.00 91.50 223 PHE A C 1
ATOM 1801 O O . PHE A 1 223 ? -3.117 4.897 -44.983 1.00 91.50 223 PHE A O 1
ATOM 1808 N N . ILE A 1 224 ? -1.945 6.108 -43.499 1.00 92.25 224 ILE A N 1
ATOM 1809 C CA . ILE A 1 224 ? -1.083 6.776 -44.490 1.00 92.25 224 ILE A CA 1
ATOM 1810 C C . ILE A 1 224 ? -0.215 5.760 -45.243 1.00 92.25 224 ILE A C 1
ATOM 1812 O O . ILE A 1 224 ? 0.035 5.925 -46.438 1.00 92.25 224 ILE A O 1
ATOM 1816 N N . LYS A 1 225 ? 0.253 4.711 -44.561 1.00 92.31 225 LYS A N 1
ATOM 1817 C CA . LYS A 1 225 ? 1.086 3.671 -45.171 1.00 92.31 225 LYS A CA 1
ATOM 1818 C C . LYS A 1 225 ? 0.303 2.795 -46.152 1.00 92.31 225 LYS A C 1
ATOM 1820 O O . LYS A 1 225 ? 0.855 2.449 -47.192 1.00 92.31 225 LYS A O 1
ATOM 1825 N N . GLU A 1 226 ? -0.939 2.450 -45.820 1.00 92.00 226 GLU A N 1
ATOM 1826 C CA . GLU A 1 226 ? -1.780 1.562 -46.634 1.00 92.00 226 GLU A CA 1
ATOM 1827 C C . GLU A 1 226 ? -2.378 2.286 -47.851 1.00 92.00 226 GLU A C 1
ATOM 1829 O O . GLU A 1 226 ? -2.286 1.799 -48.976 1.00 92.00 226 GLU A O 1
ATOM 1834 N N . TYR A 1 227 ? -2.931 3.485 -47.646 1.00 90.31 227 TYR A N 1
ATOM 1835 C CA . TYR A 1 227 ? -3.651 4.233 -48.688 1.00 90.31 227 TYR A CA 1
ATOM 1836 C C . TYR A 1 227 ? -2.792 5.270 -49.423 1.00 90.31 227 TYR A C 1
ATOM 1838 O O . TYR A 1 227 ? -3.211 5.819 -50.442 1.00 90.31 227 TYR A O 1
ATOM 1846 N N . GLY A 1 228 ? -1.568 5.507 -48.943 1.00 88.56 228 GLY A N 1
ATOM 1847 C CA . GLY A 1 228 ? -0.684 6.554 -49.443 1.00 88.56 228 GLY A CA 1
ATOM 1848 C C . GLY A 1 228 ? -1.115 7.943 -48.962 1.00 88.56 228 GLY A C 1
ATOM 1849 O O . GLY A 1 228 ? -2.293 8.279 -48.919 1.00 88.56 228 GLY A O 1
ATOM 1850 N N . GLY A 1 229 ? -0.151 8.782 -48.580 1.00 90.00 229 GLY A N 1
ATOM 1851 C CA . GLY A 1 229 ? -0.422 10.135 -48.088 1.00 90.00 229 GLY A CA 1
ATOM 1852 C C . GLY A 1 229 ? 0.744 10.721 -47.297 1.00 90.00 229 GLY A C 1
ATOM 1853 O O . GLY A 1 229 ? 1.850 10.180 -47.298 1.00 90.00 229 GLY A O 1
ATOM 1854 N N . ASN A 1 230 ? 0.498 11.835 -46.612 1.00 88.00 230 ASN A N 1
ATOM 1855 C CA . ASN A 1 230 ? 1.422 12.418 -45.637 1.00 88.00 230 ASN A CA 1
ATOM 1856 C C . ASN A 1 230 ? 0.639 13.141 -44.525 1.00 88.00 230 ASN A C 1
ATOM 1858 O O . ASN A 1 230 ? -0.552 13.395 -44.670 1.00 88.00 230 ASN A O 1
ATOM 1862 N N . GLU A 1 231 ? 1.295 13.491 -43.413 1.00 84.88 231 GLU A N 1
ATOM 1863 C CA . GLU A 1 231 ? 0.635 14.149 -42.265 1.00 84.88 231 GLU A CA 1
ATOM 1864 C C . GLU A 1 231 ? -0.065 15.472 -42.627 1.00 84.88 231 GLU A C 1
ATOM 1866 O O . GLU A 1 231 ? -0.991 15.896 -41.942 1.00 84.88 231 GLU A O 1
ATOM 1871 N N . GLN A 1 232 ? 0.368 16.130 -43.706 1.00 87.12 232 GLN A N 1
ATOM 1872 C CA . GLN A 1 232 ? -0.193 17.401 -44.171 1.00 87.12 232 GLN A CA 1
ATOM 1873 C C . GLN A 1 232 ? -1.382 17.221 -45.127 1.00 87.12 232 GLN A C 1
ATOM 1875 O O . GLN A 1 232 ? -2.162 18.153 -45.309 1.00 87.12 232 GLN A O 1
ATOM 1880 N N . SER A 1 233 ? -1.532 16.039 -45.723 1.00 87.00 233 SER A N 1
ATOM 1881 C CA . SER A 1 233 ? -2.593 15.673 -46.657 1.00 87.00 233 SER A CA 1
ATOM 1882 C C . SER A 1 233 ? -3.159 14.326 -46.236 1.00 87.00 233 SER A C 1
ATOM 1884 O O . SER A 1 233 ? -2.814 13.277 -46.787 1.00 87.00 233 SER A O 1
ATOM 1886 N N . ILE A 1 234 ? -4.027 14.382 -45.229 1.00 82.81 234 ILE A N 1
ATOM 1887 C CA . ILE A 1 234 ? -4.732 13.219 -44.704 1.00 82.81 234 ILE A CA 1
ATOM 1888 C C . ILE A 1 234 ? -5.551 12.581 -45.846 1.00 82.81 234 ILE A C 1
ATOM 1890 O O . ILE A 1 234 ? -6.273 13.305 -46.540 1.00 82.81 234 ILE A O 1
ATOM 1894 N N . PRO A 1 235 ? -5.447 11.257 -46.070 1.00 87.12 235 PRO A N 1
ATOM 1895 C CA . PRO A 1 235 ? -6.217 10.568 -47.105 1.00 87.12 235 PRO A CA 1
ATOM 1896 C C . PRO A 1 235 ? -7.724 10.781 -46.927 1.00 87.12 235 PRO A C 1
ATOM 1898 O O . PRO A 1 235 ? -8.233 10.797 -45.804 1.00 87.12 235 PRO A O 1
ATOM 1901 N N . THR A 1 236 ? -8.463 10.932 -48.026 1.00 87.88 236 THR A N 1
ATOM 1902 C CA . THR A 1 236 ? -9.907 11.239 -47.990 1.00 87.88 236 THR A CA 1
ATOM 1903 C C . THR A 1 236 ? -10.715 10.122 -47.318 1.00 87.88 236 THR A C 1
ATOM 1905 O O . THR A 1 236 ? -11.781 10.346 -46.744 1.00 87.88 236 THR A O 1
ATOM 1908 N N . GLU A 1 237 ? -10.1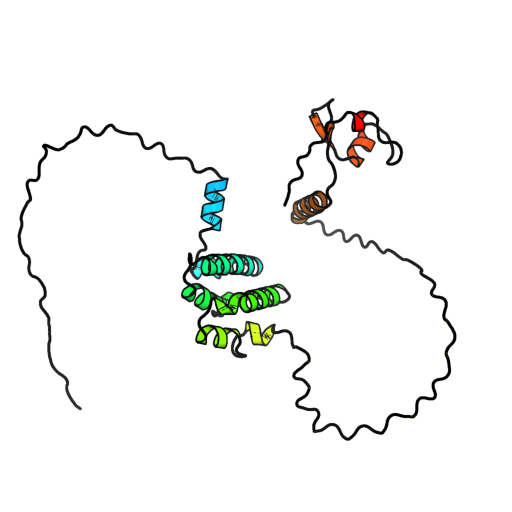94 8.902 -47.355 1.00 88.19 237 GLU A N 1
ATOM 1909 C CA . GLU A 1 237 ? -10.749 7.712 -46.728 1.00 88.19 237 GLU A CA 1
ATOM 1910 C C . GLU A 1 237 ? -10.700 7.805 -45.193 1.00 88.19 237 GLU A C 1
ATOM 1912 O O . GLU A 1 237 ? -11.619 7.325 -44.530 1.00 88.19 237 GLU A O 1
ATOM 1917 N N . TRP A 1 238 ? -9.721 8.515 -44.615 1.00 87.44 238 TRP A N 1
ATOM 1918 C CA . TRP A 1 238 ? -9.639 8.746 -43.166 1.00 87.44 238 TRP A CA 1
ATOM 1919 C C . TRP A 1 238 ? -10.775 9.642 -42.661 1.00 87.44 238 TRP A C 1
ATOM 1921 O O . TRP A 1 238 ? -11.317 9.408 -41.581 1.00 87.44 238 TRP A O 1
ATOM 1931 N N . GLU A 1 239 ? -11.178 10.651 -43.441 1.00 85.75 239 GLU A N 1
ATOM 1932 C CA . GLU A 1 239 ? -12.321 11.516 -43.106 1.00 85.75 239 GLU A CA 1
ATOM 1933 C C . GLU A 1 239 ? -13.657 10.766 -43.162 1.00 85.75 239 GLU A C 1
ATOM 1935 O O . GLU A 1 239 ? -14.581 11.088 -42.416 1.00 85.75 239 GLU A O 1
ATOM 1940 N N . ARG A 1 240 ? -13.759 9.751 -44.030 1.00 84.94 240 ARG A N 1
ATOM 1941 C CA . ARG A 1 240 ? -14.950 8.898 -44.162 1.00 84.94 240 ARG A CA 1
ATOM 1942 C C . ARG A 1 240 ? -14.994 7.772 -43.130 1.00 84.94 240 ARG A C 1
ATOM 1944 O O . ARG A 1 240 ? -16.080 7.262 -42.850 1.00 84.94 240 ARG A O 1
ATOM 1951 N N . ALA A 1 241 ? -13.843 7.378 -42.587 1.00 85.88 241 ALA A N 1
ATOM 1952 C CA . ALA A 1 241 ? -13.744 6.352 -41.561 1.00 85.88 241 ALA A CA 1
ATOM 1953 C C . ALA A 1 241 ? -14.456 6.802 -40.276 1.00 85.88 241 ALA A C 1
ATOM 1955 O O . ALA A 1 241 ? -14.294 7.931 -39.804 1.00 85.88 241 ALA A O 1
ATOM 1956 N N . GLN A 1 242 ? -15.260 5.912 -39.689 1.00 78.31 242 GLN A N 1
ATOM 1957 C CA . GLN A 1 242 ? -15.995 6.244 -38.473 1.00 78.31 242 GLN A CA 1
ATOM 1958 C C . GLN A 1 242 ? -15.037 6.324 -37.282 1.00 78.31 242 GLN A C 1
ATOM 1960 O O . GLN A 1 242 ? -14.258 5.404 -37.016 1.00 78.31 242 GLN A O 1
ATOM 1965 N N . HIS A 1 243 ? -15.122 7.427 -36.536 1.00 73.69 243 HIS A N 1
ATOM 1966 C CA . HIS A 1 243 ? -14.419 7.572 -35.270 1.00 73.69 243 HIS A CA 1
ATOM 1967 C C . HIS A 1 243 ? -14.900 6.499 -34.293 1.00 73.69 243 HIS A C 1
ATOM 1969 O O . HIS A 1 243 ? -16.045 6.531 -33.831 1.00 73.69 243 HIS A O 1
ATOM 1975 N N . THR A 1 244 ? -14.020 5.582 -33.901 1.00 66.06 244 THR A N 1
ATOM 1976 C CA . THR A 1 244 ? -14.295 4.745 -32.737 1.00 66.06 244 THR A CA 1
ATOM 1977 C C . THR A 1 244 ? -14.055 5.573 -31.490 1.00 66.06 244 THR A C 1
ATOM 1979 O O . THR A 1 244 ? -12.943 5.635 -30.976 1.00 66.06 244 THR A O 1
ATOM 1982 N N . ALA A 1 245 ? -15.108 6.208 -30.976 1.00 50.53 245 ALA A N 1
ATOM 1983 C CA . ALA A 1 245 ? -15.088 6.940 -29.710 1.00 50.53 245 ALA A CA 1
ATOM 1984 C C . ALA A 1 245 ? -14.965 6.014 -28.477 1.00 50.53 245 ALA A C 1
ATOM 1986 O O . ALA A 1 245 ? -15.492 6.314 -27.407 1.00 50.53 245 ALA A O 1
ATOM 1987 N N . PHE A 1 246 ? -14.255 4.889 -28.594 1.00 54.56 246 PHE A N 1
ATOM 1988 C CA . PHE A 1 246 ? -13.812 4.111 -27.445 1.00 54.56 246 PHE A CA 1
ATOM 1989 C C . PHE A 1 246 ? -12.556 4.767 -26.869 1.00 54.56 246 PHE A C 1
ATOM 1991 O O . PHE A 1 246 ? -11.443 4.257 -26.967 1.00 54.56 246 PHE A O 1
ATOM 1998 N N . ILE A 1 247 ? -12.751 5.930 -26.245 1.00 49.50 247 ILE A N 1
ATOM 1999 C CA . ILE A 1 247 ? -11.806 6.435 -25.254 1.00 49.50 247 ILE A CA 1
ATOM 2000 C C . ILE A 1 247 ? -11.920 5.468 -24.074 1.00 49.50 247 ILE A C 1
ATOM 2002 O O . ILE A 1 247 ? -12.829 5.585 -23.250 1.00 49.50 247 ILE A O 1
ATOM 2006 N N . PHE A 1 248 ? -11.030 4.480 -24.001 1.00 46.66 248 PHE A N 1
ATOM 2007 C CA . PHE A 1 248 ? -10.858 3.708 -22.777 1.00 46.66 248 PHE A CA 1
ATOM 2008 C C . PHE A 1 248 ? -10.301 4.665 -21.720 1.00 46.66 248 PHE A C 1
ATOM 2010 O O . PHE A 1 248 ? -9.102 4.925 -21.670 1.00 46.66 248 PHE A O 1
ATOM 2017 N N . LYS A 1 249 ? -11.193 5.249 -20.910 1.00 38.31 249 LYS A N 1
ATOM 2018 C CA . LYS A 1 249 ? -10.808 5.906 -19.660 1.00 38.31 249 LYS A CA 1
ATOM 2019 C C . LYS A 1 249 ? -10.145 4.845 -18.783 1.00 38.31 249 LYS A C 1
ATOM 2021 O O . LYS A 1 249 ? -10.830 3.957 -18.281 1.00 38.31 249 LYS A O 1
ATOM 2026 N N . THR A 1 250 ? -8.824 4.924 -18.677 1.00 41.25 250 THR A N 1
ATOM 2027 C CA . THR A 1 250 ? -8.014 4.220 -17.675 1.00 41.25 250 THR A CA 1
ATOM 2028 C C . THR A 1 250 ? -8.285 4.752 -16.281 1.00 41.25 250 THR A C 1
ATOM 2030 O O . THR A 1 250 ? -8.420 5.993 -16.166 1.00 41.25 250 THR A O 1
#

Radius of gyration: 34.6 Å; chains: 1; bounding box: 84×82×100 Å

Organism: Noctiluca scintillans (NCBI:txid2966)

Secondary structure (DSSP, 8-state):
------------------------GGG---------------HHHHHHHHHH-----HHHHTTS-HHHHHHHHHHHHHHHHTTSS-HHHHHHHHTSHHHHTT--THHHHHHHHHHHHTGGGS-HHHHHHHTSTTSHHHHHHS---TTS--TTGGGSPPPPPPP------PPP------------------TTHHHHHHHHHHHTT--EEE-TTT--EEEHHHHHHHH--BTTB--HHHHHSEE-------

Foldseek 3Di:
DDDDDDDDPPDPDPDDDDPPPPPDPPPPDVPPPPVPPPPPQPPVNVVVVVLLDQDLDLVVQLVDDLVVNLVSLLSQLVNLVVVNDPVVSSLVNLQDPSSCPPDDDPSLLSSLVSCVVRLVSDDPVSSCVSCDCVRPSCVPHVPVPVPVPPPVCPPDDPDDDDPPDPDDDDDDDDDDDDDDDDPPPPPPDDPVCVVVVVVVVLVVVQWWFQQPPPRDTDGQVRQCVPVPDDPVGRDPSVVVTDGPPPSPPD